Protein AF-A0A3D8R4B0-F1 (afdb_monomer_lite)

pLDDT: mean 76.55, std 25.31, range [25.14, 98.75]

Structure (mmCIF, N/CA/C/O backbone):
data_AF-A0A3D8R4B0-F1
#
_entry.id   AF-A0A3D8R4B0-F1
#
loop_
_atom_site.gro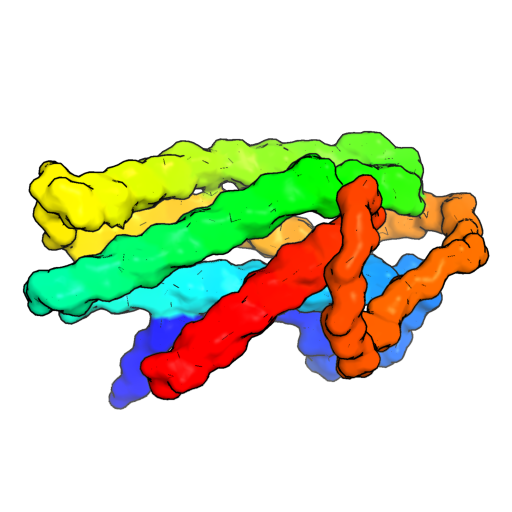up_PDB
_atom_site.id
_atom_site.type_symbol
_atom_site.label_atom_id
_atom_site.label_alt_id
_atom_site.label_comp_id
_atom_site.label_asym_id
_atom_site.label_entity_id
_atom_site.label_seq_id
_atom_site.pdbx_PDB_ins_code
_atom_site.Cartn_x
_atom_site.Cartn_y
_atom_site.Cartn_z
_atom_site.occupancy
_atom_site.B_iso_or_equiv
_atom_site.auth_seq_id
_atom_site.auth_comp_id
_atom_site.auth_asym_id
_atom_site.auth_atom_id
_atom_site.pdbx_PDB_model_num
ATOM 1 N N . MET A 1 1 ? 10.869 4.306 26.031 1.00 58.59 1 MET A N 1
ATOM 2 C CA . MET A 1 1 ? 10.946 3.708 24.680 1.00 58.59 1 MET A CA 1
ATOM 3 C C . MET A 1 1 ? 10.037 4.503 23.765 1.00 58.59 1 MET A C 1
ATOM 5 O O . MET A 1 1 ? 8.908 4.767 24.163 1.00 58.59 1 MET A O 1
ATOM 9 N N . VAL A 1 2 ? 10.531 4.932 22.604 1.00 70.81 2 VAL A N 1
ATOM 10 C CA . VAL A 1 2 ? 9.707 5.620 21.598 1.00 70.81 2 VAL A CA 1
ATOM 11 C C . VAL A 1 2 ? 8.737 4.595 21.017 1.00 70.81 2 VAL A C 1
ATOM 13 O O . VAL A 1 2 ? 9.164 3.509 20.628 1.00 70.81 2 VAL A O 1
ATOM 16 N N . LYS A 1 3 ? 7.435 4.898 21.019 1.00 73.31 3 LYS A N 1
ATOM 17 C CA . LYS A 1 3 ? 6.449 4.035 20.362 1.00 73.31 3 LYS A CA 1
ATOM 18 C C . LYS A 1 3 ? 6.677 4.126 18.845 1.00 73.31 3 LYS A C 1
ATOM 20 O O . LYS A 1 3 ? 6.723 5.247 18.339 1.00 73.31 3 LYS A O 1
ATOM 25 N N . PRO A 1 4 ? 6.849 3.001 18.128 1.00 78.31 4 PRO A N 1
ATOM 26 C CA . PRO A 1 4 ? 6.985 3.026 16.675 1.00 78.31 4 PRO A CA 1
ATOM 27 C C . PRO A 1 4 ? 5.715 3.614 16.050 1.00 78.31 4 PRO A C 1
ATOM 29 O O . PRO A 1 4 ? 4.613 3.328 16.518 1.00 78.31 4 PRO A O 1
ATOM 32 N N . TRP A 1 5 ? 5.879 4.463 15.031 1.00 78.06 5 TRP A N 1
ATOM 33 C CA . TRP A 1 5 ? 4.765 5.183 14.406 1.00 78.06 5 TRP A CA 1
ATOM 34 C C . TRP A 1 5 ? 4.336 4.574 13.068 1.00 78.06 5 TRP A C 1
ATOM 36 O O . TRP A 1 5 ? 3.203 4.113 12.966 1.00 78.06 5 TRP A O 1
ATOM 46 N N . ALA A 1 6 ? 5.215 4.571 12.061 1.00 89.56 6 ALA A N 1
ATOM 47 C CA . ALA A 1 6 ? 4.862 4.125 10.707 1.00 89.56 6 ALA A CA 1
ATOM 48 C C . ALA A 1 6 ? 6.009 3.438 9.936 1.00 89.56 6 ALA A C 1
ATOM 50 O O . ALA A 1 6 ? 5.811 2.995 8.808 1.00 89.56 6 ALA A O 1
ATOM 51 N N . ASP A 1 7 ? 7.201 3.306 10.526 1.00 89.50 7 ASP A N 1
ATOM 52 C CA . ASP A 1 7 ? 8.361 2.691 9.854 1.00 89.50 7 ASP A CA 1
ATOM 53 C C . ASP A 1 7 ? 8.437 1.157 10.040 1.00 89.50 7 ASP A C 1
ATOM 55 O O . ASP A 1 7 ? 9.400 0.519 9.618 1.00 89.50 7 ASP A O 1
ATOM 59 N N . GLY A 1 8 ? 7.427 0.557 10.676 1.00 91.81 8 GLY A N 1
ATOM 60 C CA . GLY A 1 8 ? 7.257 -0.889 10.825 1.00 91.81 8 GLY A CA 1
ATOM 61 C C . GLY A 1 8 ? 5.814 -1.243 11.221 1.00 91.81 8 GLY A C 1
ATOM 62 O O . GLY A 1 8 ? 5.042 -0.336 11.531 1.00 91.81 8 GLY A O 1
ATOM 63 N N . PRO A 1 9 ? 5.431 -2.533 11.246 1.00 94.31 9 PRO A N 1
ATOM 64 C CA . PRO A 1 9 ? 6.307 -3.705 11.168 1.00 94.31 9 PRO A CA 1
ATOM 65 C C . PRO A 1 9 ? 6.813 -4.034 9.762 1.00 94.31 9 PRO A C 1
ATOM 67 O O . PRO A 1 9 ? 7.825 -4.721 9.635 1.00 94.31 9 PRO A O 1
ATOM 70 N N . PHE A 1 10 ? 6.151 -3.549 8.715 1.00 95.00 10 PHE A N 1
ATOM 71 C CA . PHE A 1 10 ? 6.568 -3.831 7.356 1.00 95.00 10 PHE A CA 1
ATOM 72 C C . PHE A 1 10 ? 7.674 -2.874 6.911 1.00 95.00 10 PHE A C 1
ATOM 74 O O . PHE A 1 10 ? 7.605 -1.660 7.122 1.00 95.00 10 PHE A O 1
ATOM 81 N N . LYS A 1 11 ? 8.728 -3.439 6.321 1.00 95.12 11 LYS A N 1
ATOM 82 C CA . LYS A 1 11 ? 9.958 -2.712 6.013 1.00 95.12 11 LYS A CA 1
ATOM 83 C C . LYS A 1 11 ? 9.775 -1.818 4.787 1.00 95.12 11 LYS A C 1
ATOM 85 O O . LYS A 1 11 ? 9.250 -2.248 3.768 1.00 95.12 11 LYS A O 1
ATOM 90 N N . LEU A 1 12 ? 10.296 -0.601 4.886 1.00 95.25 12 LEU A N 1
ATOM 91 C CA . LEU A 1 12 ? 10.384 0.341 3.775 1.00 95.25 12 LEU A CA 1
ATOM 92 C C . LEU A 1 12 ? 11.371 -0.128 2.698 1.00 95.25 12 LEU A C 1
ATOM 94 O O . LEU A 1 12 ? 12.393 -0.760 2.991 1.00 95.25 12 LEU A O 1
ATOM 98 N N . LEU A 1 13 ? 11.088 0.248 1.456 1.00 94.25 13 LEU A N 1
ATOM 99 C CA . LEU A 1 13 ? 11.938 -0.004 0.302 1.00 94.25 13 LEU A CA 1
ATOM 100 C C . LEU A 1 13 ? 13.091 1.004 0.267 1.00 94.25 13 LEU A C 1
ATOM 102 O O . LEU A 1 13 ? 12.911 2.203 0.489 1.00 94.25 13 LEU A O 1
ATOM 106 N N . GLU A 1 14 ? 14.301 0.516 -0.008 1.00 93.25 14 GLU A N 1
ATOM 107 C CA . GLU A 1 14 ? 15.456 1.384 -0.235 1.00 93.25 14 GLU A CA 1
ATOM 108 C C . GLU A 1 14 ? 15.412 1.919 -1.665 1.00 93.25 14 GLU A C 1
ATOM 110 O O . GLU A 1 14 ? 15.522 1.129 -2.608 1.00 93.25 14 GLU A O 1
ATOM 115 N N . THR A 1 15 ? 15.342 3.245 -1.812 1.00 91.56 15 THR A N 1
ATOM 116 C CA . THR A 1 15 ? 15.357 3.879 -3.133 1.00 91.56 15 THR A CA 1
ATOM 117 C C . THR A 1 15 ? 16.697 3.645 -3.844 1.00 91.56 15 THR A C 1
ATOM 119 O O . THR A 1 15 ? 17.754 3.636 -3.194 1.00 91.56 15 THR A O 1
ATOM 122 N N . PRO A 1 16 ? 16.710 3.497 -5.179 1.00 88.62 16 PRO A N 1
ATOM 123 C CA . PRO A 1 16 ? 17.946 3.388 -5.950 1.00 88.62 16 PRO A CA 1
ATOM 124 C C . PRO A 1 16 ? 18.948 4.520 -5.702 1.00 88.62 16 PRO A C 1
ATOM 126 O O . PRO A 1 16 ? 20.148 4.275 -5.599 1.00 88.62 16 PRO A O 1
ATOM 129 N N . GLY A 1 17 ? 18.478 5.759 -5.553 1.00 89.38 17 GLY A N 1
ATOM 130 C CA . GLY A 1 17 ? 19.323 6.918 -5.271 1.00 89.38 17 GLY A CA 1
ATOM 131 C C . GLY A 1 17 ? 20.011 6.815 -3.910 1.00 89.38 17 GLY A C 1
ATOM 132 O O . GLY A 1 17 ? 21.220 7.029 -3.812 1.00 89.38 17 GLY A O 1
ATOM 133 N N . HIS A 1 18 ? 19.274 6.402 -2.870 1.00 91.88 18 HIS A N 1
ATOM 134 C CA . HIS A 1 18 ? 19.860 6.134 -1.555 1.00 91.88 18 HIS A CA 1
ATOM 135 C C . HIS A 1 18 ? 20.879 4.988 -1.622 1.00 91.88 18 HIS A C 1
ATOM 137 O O . HIS A 1 18 ? 21.984 5.101 -1.087 1.00 91.88 18 HIS A O 1
ATOM 143 N N . ARG A 1 19 ? 20.536 3.901 -2.326 1.00 91.56 19 ARG A N 1
ATOM 144 C CA . ARG A 1 19 ? 21.422 2.750 -2.537 1.00 91.56 19 ARG A CA 1
ATOM 145 C C . ARG A 1 19 ? 22.735 3.172 -3.194 1.00 91.56 19 ARG A C 1
ATOM 147 O O . ARG A 1 19 ? 23.796 2.831 -2.681 1.00 91.56 19 ARG A O 1
ATOM 154 N N . ASN A 1 20 ? 22.664 3.951 -4.272 1.00 90.31 20 ASN A N 1
ATOM 155 C CA . ASN A 1 20 ? 23.826 4.430 -5.018 1.00 90.31 20 ASN A CA 1
ATOM 156 C C . ASN A 1 20 ? 24.732 5.322 -4.165 1.00 90.31 20 ASN A C 1
ATOM 158 O O . ASN A 1 20 ? 25.945 5.111 -4.146 1.00 90.31 20 ASN A O 1
ATOM 162 N N . ALA A 1 21 ? 24.152 6.260 -3.408 1.00 88.81 21 ALA A N 1
ATOM 163 C CA . ALA A 1 21 ? 24.904 7.100 -2.479 1.00 88.81 21 ALA A CA 1
ATOM 164 C C . ALA A 1 21 ? 25.628 6.258 -1.416 1.00 88.81 21 ALA A C 1
ATOM 166 O O . ALA A 1 21 ? 26.807 6.475 -1.143 1.00 88.81 21 ALA A O 1
ATOM 167 N N . ARG A 1 22 ? 24.947 5.246 -0.864 1.00 92.62 22 ARG A N 1
ATOM 168 C CA . ARG A 1 22 ? 25.504 4.336 0.144 1.00 92.62 22 ARG A CA 1
ATOM 169 C C . ARG A 1 22 ? 26.615 3.436 -0.403 1.00 92.62 22 ARG A C 1
ATOM 171 O O . ARG A 1 22 ? 27.565 3.155 0.321 1.00 92.62 22 ARG A O 1
ATOM 178 N N . THR A 1 23 ? 26.505 2.956 -1.642 1.00 90.38 23 THR A N 1
ATOM 179 C CA . THR A 1 23 ? 27.510 2.071 -2.264 1.00 90.38 23 THR A CA 1
ATOM 180 C C . THR A 1 23 ? 28.597 2.824 -3.031 1.00 90.38 23 THR A C 1
ATOM 182 O O . THR A 1 23 ? 29.481 2.188 -3.596 1.00 90.38 23 THR A O 1
ATOM 185 N N . GLY A 1 24 ? 28.529 4.157 -3.101 1.00 87.25 24 GLY A N 1
ATOM 186 C CA . GLY A 1 24 ? 29.463 4.974 -3.877 1.00 87.25 24 GLY A CA 1
ATOM 187 C C . GLY A 1 24 ? 29.311 4.831 -5.397 1.00 87.25 24 GLY A C 1
ATOM 188 O O . GLY A 1 24 ? 30.252 5.131 -6.129 1.00 87.25 24 GLY A O 1
ATOM 189 N N . LYS A 1 25 ? 28.151 4.373 -5.896 1.00 83.69 25 LYS A N 1
ATOM 190 C CA . LYS A 1 25 ? 27.880 4.317 -7.341 1.00 83.69 25 LYS A CA 1
ATOM 191 C C . LYS A 1 25 ? 27.544 5.727 -7.825 1.00 83.69 25 LYS A C 1
ATOM 193 O O . LYS A 1 25 ? 26.469 6.242 -7.538 1.00 83.69 25 LYS A O 1
ATOM 198 N N . THR A 1 26 ? 28.469 6.349 -8.550 1.00 75.00 26 THR A N 1
ATOM 199 C CA . THR A 1 26 ? 28.323 7.727 -9.052 1.00 75.00 26 THR A CA 1
ATOM 200 C C . THR A 1 26 ? 27.983 7.802 -10.538 1.00 75.00 26 THR A C 1
ATOM 202 O O . THR A 1 26 ? 27.545 8.852 -11.001 1.00 75.00 26 THR A O 1
ATOM 205 N N . SER A 1 27 ? 28.156 6.710 -11.290 1.00 74.50 27 SER A N 1
ATOM 206 C CA . SER A 1 27 ? 27.840 6.658 -12.716 1.00 74.50 27 SER A CA 1
ATOM 207 C C . SER A 1 27 ? 26.517 5.939 -12.979 1.00 74.50 27 SER A C 1
ATOM 209 O O . SER A 1 27 ? 26.306 4.786 -12.597 1.00 74.50 27 SER A O 1
ATOM 211 N N . ILE A 1 28 ? 25.632 6.652 -13.667 1.00 76.38 28 ILE A N 1
ATOM 212 C CA . ILE A 1 28 ? 24.439 6.132 -14.331 1.00 76.38 28 ILE A CA 1
ATOM 213 C C . ILE A 1 28 ? 24.612 6.519 -15.795 1.00 76.38 28 ILE A C 1
ATOM 215 O O . ILE A 1 28 ? 24.954 7.667 -16.093 1.00 76.38 28 ILE A O 1
ATOM 219 N N . THR A 1 29 ? 24.470 5.567 -16.711 1.00 76.25 29 THR A N 1
ATOM 220 C CA . THR A 1 29 ? 24.573 5.882 -18.138 1.00 76.25 29 THR A CA 1
ATOM 221 C C . THR A 1 29 ? 23.361 6.703 -18.587 1.00 76.25 29 THR A C 1
ATOM 223 O O . THR A 1 29 ? 22.294 6.641 -17.979 1.00 76.25 29 THR A O 1
ATOM 226 N N . LYS A 1 30 ? 23.485 7.452 -19.691 1.00 71.38 30 LYS A N 1
ATOM 227 C CA . LYS A 1 30 ? 22.343 8.189 -20.268 1.00 71.38 30 LYS A CA 1
ATOM 228 C C . LYS A 1 30 ? 21.149 7.275 -20.576 1.00 71.38 30 LYS A C 1
ATOM 230 O O . LYS A 1 30 ? 20.009 7.708 -20.462 1.00 71.38 30 LYS A O 1
ATOM 235 N N . ASN A 1 31 ? 21.417 6.014 -20.916 1.00 66.94 31 ASN A N 1
ATOM 236 C CA . ASN A 1 31 ? 20.390 5.024 -21.243 1.00 66.94 31 ASN A CA 1
ATOM 237 C C . ASN A 1 31 ? 19.700 4.450 -19.992 1.00 66.94 31 ASN A C 1
ATOM 239 O O . ASN A 1 31 ? 18.586 3.954 -20.088 1.00 66.94 31 ASN A O 1
ATOM 243 N N . GLU A 1 32 ? 20.324 4.548 -18.816 1.00 70.88 32 GLU A N 1
ATOM 244 C CA . GLU A 1 32 ? 19.763 4.089 -17.536 1.00 70.88 32 GLU A CA 1
ATOM 245 C C . GLU A 1 32 ? 19.069 5.217 -16.751 1.00 70.88 32 GLU A C 1
ATOM 247 O O . GLU A 1 32 ? 18.316 4.945 -15.818 1.00 70.88 32 GLU A O 1
ATOM 252 N N . GLU A 1 33 ? 19.304 6.487 -17.101 1.00 75.38 33 GLU A N 1
ATOM 253 C CA . GLU A 1 33 ? 18.828 7.645 -16.331 1.00 75.38 33 GLU A CA 1
ATOM 254 C C . GLU A 1 33 ? 17.300 7.660 -16.159 1.00 75.38 33 GLU A C 1
ATOM 256 O O . GLU A 1 33 ? 16.800 7.944 -15.067 1.00 75.38 33 GLU A O 1
ATOM 261 N N . GLY A 1 34 ? 16.557 7.332 -17.221 1.00 74.31 34 GLY A N 1
ATOM 262 C CA . GLY A 1 34 ? 15.093 7.269 -17.193 1.00 74.31 34 GLY A CA 1
ATOM 263 C C . GLY A 1 34 ? 14.578 6.178 -16.254 1.00 74.31 34 GLY A C 1
ATOM 264 O O . GLY A 1 34 ? 13.788 6.466 -15.354 1.00 74.31 34 GLY A O 1
ATOM 265 N N . ALA A 1 35 ? 15.087 4.953 -16.409 1.00 76.62 35 ALA A N 1
ATOM 266 C CA . ALA A 1 35 ? 14.738 3.815 -15.560 1.00 76.62 35 ALA A CA 1
ATOM 267 C C . ALA A 1 35 ? 15.097 4.071 -14.088 1.00 76.62 35 ALA A C 1
ATOM 269 O O . ALA A 1 35 ? 14.294 3.802 -13.196 1.00 76.62 35 ALA A O 1
ATOM 270 N N . HIS A 1 36 ? 16.257 4.678 -13.825 1.00 79.25 36 HIS A N 1
ATOM 271 C CA . HIS A 1 36 ? 16.672 5.039 -12.473 1.00 79.25 36 HIS A CA 1
ATOM 272 C C . HIS A 1 36 ? 15.732 6.065 -11.830 1.00 79.25 36 HIS A C 1
ATOM 274 O O . HIS A 1 36 ? 15.349 5.922 -10.668 1.00 79.25 36 HIS A O 1
ATOM 280 N N . LYS A 1 37 ? 15.351 7.120 -12.561 1.00 81.25 37 LYS A N 1
ATOM 281 C CA . LYS A 1 37 ? 14.414 8.138 -12.059 1.00 81.25 37 LYS A CA 1
ATOM 282 C C . LYS A 1 37 ? 13.046 7.534 -11.762 1.00 81.25 37 LYS A C 1
ATOM 284 O O . LYS A 1 37 ? 12.502 7.804 -10.694 1.00 81.25 37 LYS A O 1
ATOM 289 N N . LEU A 1 38 ? 12.528 6.706 -12.668 1.00 80.38 38 LEU A N 1
ATOM 290 C CA . LEU A 1 38 ? 11.251 6.027 -12.481 1.00 80.38 38 LEU A CA 1
ATOM 291 C C . LEU A 1 38 ? 11.279 5.126 -11.243 1.00 80.38 38 LEU A C 1
ATOM 293 O O . LEU A 1 38 ? 10.433 5.290 -10.372 1.00 80.38 38 LEU A O 1
ATOM 297 N N . ALA A 1 39 ? 12.293 4.267 -11.112 1.00 82.38 39 ALA A N 1
ATOM 298 C CA . ALA A 1 39 ? 12.441 3.382 -9.957 1.00 82.38 39 ALA A CA 1
ATOM 299 C C . ALA A 1 39 ? 12.559 4.160 -8.632 1.00 82.38 39 ALA A C 1
ATOM 301 O O . ALA A 1 39 ? 11.984 3.773 -7.627 1.00 82.38 39 ALA A O 1
ATOM 302 N N . ASN A 1 40 ? 13.222 5.323 -8.607 1.00 84.69 40 ASN A N 1
ATOM 303 C CA . ASN A 1 40 ? 13.209 6.168 -7.405 1.00 84.69 40 ASN A CA 1
ATOM 304 C C . ASN A 1 40 ? 11.816 6.698 -7.052 1.00 84.69 40 ASN A C 1
ATOM 306 O O . ASN A 1 40 ? 11.476 6.753 -5.872 1.00 84.69 40 ASN A O 1
ATOM 310 N N . VAL A 1 41 ? 11.037 7.139 -8.043 1.00 86.38 41 VAL A N 1
ATOM 311 C CA . VAL A 1 41 ? 9.678 7.648 -7.806 1.00 86.38 41 VAL A CA 1
ATOM 312 C C . VAL A 1 41 ? 8.766 6.523 -7.322 1.00 86.38 41 VAL A C 1
ATOM 314 O O . VAL A 1 41 ? 8.059 6.722 -6.336 1.00 86.38 41 VAL A O 1
ATOM 317 N N . MET A 1 42 ? 8.849 5.346 -7.945 1.00 88.06 42 MET A N 1
ATOM 318 C CA . MET A 1 42 ? 8.143 4.135 -7.516 1.00 88.06 42 MET A CA 1
ATOM 319 C C . MET A 1 42 ? 8.423 3.818 -6.046 1.00 88.06 42 MET A C 1
ATOM 321 O O . MET A 1 42 ? 7.493 3.770 -5.240 1.00 88.06 42 MET A O 1
ATOM 325 N N . ALA A 1 43 ? 9.698 3.806 -5.652 1.00 91.25 43 ALA A N 1
ATOM 326 C CA . ALA A 1 43 ? 10.109 3.498 -4.286 1.00 91.25 43 ALA A CA 1
ATOM 327 C C . ALA A 1 43 ? 9.500 4.460 -3.270 1.00 91.25 43 ALA A C 1
ATOM 329 O O . ALA A 1 43 ? 9.170 4.086 -2.142 1.00 91.25 43 ALA A O 1
ATOM 330 N N . LEU A 1 44 ? 9.403 5.737 -3.641 1.00 93.06 44 LEU A N 1
ATOM 331 C CA . LEU A 1 44 ? 8.838 6.775 -2.791 1.00 93.06 44 LEU A CA 1
ATOM 332 C C . LEU A 1 44 ? 7.324 6.607 -2.649 1.00 93.06 44 LEU A C 1
ATOM 334 O O . LEU A 1 44 ? 6.835 6.657 -1.521 1.00 93.06 44 LEU A O 1
ATOM 338 N N . VAL A 1 45 ? 6.604 6.370 -3.748 1.00 93.12 45 VAL A N 1
ATOM 339 C CA . VAL A 1 45 ? 5.151 6.131 -3.735 1.00 93.12 45 VAL A CA 1
ATOM 340 C C . VAL A 1 45 ? 4.822 4.875 -2.930 1.00 93.12 45 VAL A C 1
ATOM 342 O O . VAL A 1 45 ? 4.012 4.927 -2.003 1.00 93.12 45 VAL A O 1
ATOM 345 N N . HIS A 1 46 ? 5.524 3.772 -3.180 1.00 96.19 46 HIS A N 1
ATOM 346 C CA . HIS A 1 46 ? 5.370 2.537 -2.412 1.00 96.19 46 HIS A CA 1
ATOM 347 C C . HIS A 1 46 ? 5.656 2.751 -0.929 1.00 96.19 46 HIS A C 1
ATOM 349 O O . HIS A 1 46 ? 4.909 2.287 -0.075 1.00 96.19 46 HIS A O 1
ATOM 355 N N . ASN A 1 47 ? 6.678 3.531 -0.582 1.00 96.12 47 ASN A N 1
ATOM 356 C CA . ASN A 1 47 ? 6.959 3.860 0.813 1.00 96.12 47 ASN A CA 1
ATOM 357 C C . ASN A 1 47 ? 5.880 4.728 1.482 1.00 96.12 47 ASN A C 1
ATOM 359 O O . ASN A 1 47 ? 5.781 4.702 2.711 1.00 96.12 47 ASN A O 1
ATOM 363 N N . VAL A 1 48 ? 5.076 5.488 0.732 1.00 96.31 48 VAL A N 1
ATOM 364 C CA . VAL A 1 48 ? 3.871 6.149 1.268 1.00 96.31 48 VAL A CA 1
ATOM 365 C C . VAL A 1 48 ? 2.806 5.102 1.594 1.00 96.31 48 VAL A C 1
ATOM 367 O O . VAL A 1 48 ? 2.272 5.104 2.705 1.00 96.31 48 VAL A O 1
ATOM 370 N N . LEU A 1 49 ? 2.560 4.159 0.679 1.00 97.88 49 LEU A N 1
ATOM 371 C CA . LEU A 1 49 ? 1.606 3.061 0.875 1.00 97.88 49 LEU A CA 1
ATOM 372 C C . LEU A 1 49 ? 1.988 2.185 2.078 1.00 97.88 49 LEU A C 1
ATOM 374 O O . LEU A 1 49 ? 1.150 1.921 2.942 1.00 97.88 49 LEU A O 1
ATOM 378 N N . ILE A 1 50 ? 3.265 1.807 2.187 1.00 97.88 50 ILE A N 1
ATOM 379 C CA . ILE A 1 50 ? 3.802 0.996 3.289 1.00 97.88 50 ILE A CA 1
ATOM 380 C C . ILE A 1 50 ? 3.640 1.719 4.628 1.00 97.88 50 ILE A C 1
ATOM 382 O O . ILE A 1 50 ? 3.192 1.116 5.603 1.00 97.88 50 ILE A O 1
ATOM 386 N N . ARG A 1 51 ? 3.963 3.018 4.691 1.00 97.56 51 ARG A N 1
ATOM 387 C CA . ARG A 1 51 ? 3.792 3.808 5.921 1.00 97.56 51 ARG A CA 1
ATOM 388 C C . ARG A 1 51 ? 2.333 3.925 6.331 1.00 97.56 51 ARG A C 1
ATOM 390 O O . ARG A 1 51 ? 2.037 3.800 7.518 1.00 97.56 51 ARG A O 1
ATOM 397 N N . GLY A 1 52 ? 1.434 4.125 5.368 1.00 97.56 52 GLY A N 1
ATOM 398 C CA . GLY A 1 52 ? -0.004 4.117 5.617 1.00 97.56 52 GLY A CA 1
ATOM 399 C C . GLY A 1 52 ? -0.459 2.795 6.232 1.00 97.56 52 GLY A C 1
ATOM 400 O O . GLY A 1 52 ? -1.073 2.795 7.297 1.00 97.56 52 GLY A O 1
ATOM 401 N N . LEU A 1 53 ? -0.064 1.665 5.640 1.00 98.38 53 LEU A N 1
ATOM 402 C CA . LEU A 1 53 ? -0.445 0.345 6.142 1.00 98.38 53 LEU A CA 1
ATOM 403 C C . LEU A 1 53 ? 0.148 0.045 7.525 1.00 98.38 53 LEU A C 1
ATOM 405 O O . LEU A 1 53 ? -0.551 -0.468 8.398 1.00 98.38 53 LEU A O 1
ATOM 409 N N . ASN A 1 54 ? 1.409 0.414 7.758 1.00 98.06 54 ASN A N 1
ATOM 410 C CA . ASN A 1 54 ? 2.059 0.320 9.066 1.00 98.06 54 ASN A CA 1
ATOM 411 C C . ASN A 1 54 ? 1.310 1.128 10.134 1.00 98.06 54 ASN A C 1
ATOM 413 O O . ASN A 1 54 ? 1.052 0.620 11.227 1.00 98.06 54 ASN A O 1
ATOM 417 N N . ALA A 1 55 ? 0.927 2.369 9.815 1.00 97.44 55 ALA A N 1
ATOM 418 C CA . ALA A 1 55 ? 0.156 3.214 10.718 1.00 97.44 55 ALA A CA 1
ATOM 419 C C . ALA A 1 55 ? -1.205 2.581 11.044 1.00 97.44 55 ALA A C 1
ATOM 421 O O . ALA A 1 55 ? -1.572 2.506 12.218 1.00 97.44 55 ALA A O 1
ATOM 422 N N . ILE A 1 56 ? -1.917 2.055 10.038 1.00 98.12 56 ILE A N 1
ATOM 423 C CA . ILE A 1 56 ? -3.185 1.343 10.251 1.00 98.12 56 ILE A CA 1
ATOM 424 C C . ILE A 1 56 ? -2.962 0.139 11.173 1.00 98.12 56 ILE A C 1
ATOM 426 O O . ILE A 1 56 ? -3.646 -0.005 12.186 1.00 98.12 56 ILE A O 1
ATOM 430 N N . TYR A 1 57 ? -1.967 -0.694 10.874 1.00 98.06 57 TYR A N 1
ATOM 431 C CA . TYR A 1 57 ? -1.678 -1.907 11.633 1.00 98.06 57 TYR A CA 1
ATOM 432 C C . TYR A 1 57 ? -1.362 -1.629 13.110 1.00 98.06 57 TYR A C 1
ATOM 434 O O . TYR A 1 57 ? -1.847 -2.327 14.007 1.00 98.06 57 TYR A O 1
ATOM 442 N N . LEU A 1 58 ? -0.558 -0.596 13.374 1.00 96.31 58 LEU A N 1
ATOM 443 C CA . LEU A 1 58 ? -0.148 -0.211 14.723 1.00 96.31 58 LEU A CA 1
ATOM 444 C C . LEU A 1 58 ? -1.278 0.447 15.517 1.00 96.31 58 LEU A C 1
ATOM 446 O O . LEU A 1 58 ? -1.391 0.194 16.718 1.00 96.31 58 LEU A O 1
ATOM 450 N N . GLN A 1 59 ? -2.099 1.284 14.874 1.00 95.50 59 GLN A N 1
ATOM 451 C CA . GLN A 1 59 ? -3.151 2.027 15.569 1.00 95.50 59 GLN A CA 1
ATOM 452 C C . GLN A 1 59 ? -4.458 1.260 15.713 1.00 95.50 59 GLN A C 1
ATOM 454 O O . GLN A 1 59 ? -5.202 1.560 16.642 1.00 95.50 59 GLN A O 1
ATOM 459 N N . ALA A 1 60 ? -4.717 0.241 14.889 1.00 96.75 60 ALA A N 1
ATOM 460 C CA . ALA A 1 60 ? -6.003 -0.449 14.869 1.00 96.75 60 ALA A CA 1
ATOM 461 C C . ALA A 1 60 ? -6.501 -0.875 16.267 1.00 96.75 60 ALA A C 1
ATOM 463 O O . ALA A 1 60 ? -7.662 -0.664 16.610 1.00 96.75 60 ALA A O 1
ATOM 464 N N . SER A 1 61 ? -5.625 -1.416 17.117 1.00 94.62 61 SER A N 1
ATOM 465 C CA . SER A 1 61 ? -5.993 -1.864 18.472 1.00 94.62 61 SER A CA 1
ATOM 466 C C . SER A 1 61 ? -6.072 -0.749 19.524 1.00 94.62 61 SER A C 1
ATOM 468 O O . SER A 1 61 ? -6.508 -1.011 20.640 1.00 94.62 61 SER A O 1
ATOM 470 N N . ASN A 1 62 ? -5.640 0.471 19.197 1.00 94.25 62 ASN A N 1
ATOM 471 C CA . ASN A 1 62 ? -5.598 1.603 20.128 1.00 94.25 62 ASN A CA 1
ATOM 472 C C . ASN A 1 62 ? -6.815 2.534 19.988 1.00 94.25 62 ASN A C 1
ATOM 474 O O . ASN A 1 62 ? -7.055 3.352 20.874 1.00 94.25 62 ASN A O 1
ATOM 478 N N . ILE A 1 63 ? -7.579 2.421 18.898 1.00 94.81 63 ILE A N 1
ATOM 479 C CA . ILE A 1 63 ? -8.766 3.245 18.645 1.00 94.81 63 ILE A CA 1
ATOM 480 C C . ILE A 1 63 ? -9.979 2.649 19.372 1.00 94.81 63 ILE A C 1
ATOM 482 O O . ILE A 1 63 ? -10.298 1.474 19.197 1.00 94.81 63 ILE A O 1
ATOM 486 N N . SER A 1 64 ? -10.652 3.456 20.195 1.00 92.62 64 SER A N 1
ATOM 487 C CA . SER A 1 64 ? -11.796 3.006 21.012 1.00 92.62 64 SER A CA 1
ATOM 488 C C . SER A 1 64 ? -12.933 4.021 21.146 1.00 92.62 64 SER A C 1
ATOM 490 O O . SER A 1 64 ? -14.067 3.621 21.407 1.00 92.62 64 SER A O 1
ATOM 492 N N . LEU A 1 65 ? -12.664 5.316 20.957 1.00 94.00 65 LEU A N 1
ATOM 493 C CA . LEU A 1 65 ? -13.695 6.351 20.982 1.00 94.00 65 LEU A CA 1
ATOM 494 C C . LEU A 1 65 ? -14.461 6.356 19.657 1.00 94.00 65 LEU A C 1
ATOM 496 O O . LEU A 1 65 ? -13.865 6.247 18.590 1.00 94.00 65 LEU A O 1
ATOM 500 N N . GLU A 1 66 ? -15.785 6.514 19.714 1.00 90.12 66 GLU A N 1
ATOM 501 C CA . GLU A 1 66 ? -16.644 6.440 18.522 1.00 90.12 66 GLU A CA 1
ATOM 502 C C . GLU A 1 66 ? -16.255 7.457 17.438 1.00 90.12 66 GLU A C 1
ATOM 504 O O . GLU A 1 66 ? -16.273 7.132 16.251 1.00 90.12 66 GLU A O 1
ATOM 509 N N . GLN A 1 67 ? -15.885 8.677 17.837 1.00 90.50 67 GLN A N 1
ATOM 510 C CA . GLN A 1 67 ? -15.439 9.709 16.901 1.00 90.50 67 GLN A CA 1
ATOM 511 C C . GLN A 1 67 ? -14.140 9.291 16.196 1.00 90.50 67 GLN A C 1
ATOM 513 O O . GLN A 1 67 ? -14.095 9.264 14.968 1.00 90.50 67 GLN A O 1
ATOM 518 N N . ASP A 1 68 ? -13.139 8.853 16.963 1.00 94.94 68 ASP A N 1
ATOM 519 C CA . ASP A 1 68 ? -11.854 8.396 16.427 1.00 94.94 68 ASP A CA 1
ATOM 520 C C . ASP A 1 68 ? -12.021 7.188 15.493 1.00 94.94 68 ASP A C 1
ATOM 522 O O . ASP A 1 68 ? -11.298 7.068 14.509 1.00 94.94 68 ASP A O 1
ATOM 526 N N . ILE A 1 69 ? -12.992 6.302 15.755 1.00 95.62 69 ILE A N 1
ATOM 527 C CA . ILE A 1 69 ? -13.311 5.172 14.867 1.00 95.62 69 ILE A CA 1
ATOM 528 C C . ILE A 1 69 ? -13.754 5.673 13.487 1.00 95.62 69 ILE A C 1
ATOM 530 O O . ILE A 1 69 ? -13.308 5.128 12.476 1.00 95.62 69 ILE A O 1
ATOM 534 N N . LYS A 1 70 ? -14.610 6.701 13.417 1.00 92.12 70 LYS A N 1
ATOM 535 C CA . LYS A 1 70 ? -15.096 7.259 12.139 1.00 92.12 70 LYS A CA 1
ATOM 536 C C . LYS A 1 70 ? -13.961 7.906 11.347 1.00 92.12 70 LYS A C 1
ATOM 538 O O . LYS A 1 70 ? -13.827 7.662 10.143 1.00 92.12 70 LYS A O 1
ATOM 543 N N . ASP A 1 71 ? -13.116 8.669 12.031 1.00 95.00 71 ASP A N 1
ATOM 544 C CA . ASP A 1 71 ? -11.956 9.321 11.422 1.00 95.00 71 ASP A CA 1
ATOM 545 C C . ASP A 1 71 ? -10.932 8.277 10.949 1.00 95.00 71 ASP A C 1
ATOM 547 O O . ASP A 1 71 ? -10.436 8.337 9.821 1.00 95.00 71 ASP A O 1
ATOM 551 N N . PHE A 1 72 ? -10.703 7.233 11.748 1.00 96.50 72 PHE A N 1
ATOM 552 C CA . PHE A 1 72 ? -9.814 6.132 11.394 1.00 96.50 72 PHE A CA 1
ATOM 553 C C . PHE A 1 72 ? -10.346 5.286 10.227 1.00 96.50 72 PHE A C 1
ATOM 555 O O . PHE A 1 72 ? -9.571 4.899 9.354 1.00 96.50 72 PHE A O 1
ATOM 562 N N . CYS A 1 73 ? -11.659 5.051 10.133 1.00 96.25 73 CYS A N 1
ATOM 563 C CA . CYS A 1 73 ? -12.262 4.402 8.961 1.00 96.25 73 CYS A CA 1
ATOM 564 C C . CYS A 1 73 ? -12.082 5.236 7.691 1.00 96.25 73 CYS A C 1
ATOM 566 O O . CYS A 1 73 ? -11.795 4.686 6.630 1.00 96.25 73 CYS A O 1
ATOM 568 N N . THR A 1 74 ? -12.191 6.561 7.796 1.00 95.31 74 THR A N 1
ATOM 569 C CA . THR A 1 74 ? -11.924 7.468 6.671 1.00 95.31 74 THR A CA 1
ATOM 570 C C . THR A 1 74 ? -10.463 7.388 6.232 1.00 95.31 74 THR A C 1
ATOM 572 O O . THR A 1 74 ? -10.188 7.320 5.036 1.00 95.31 74 THR A O 1
ATOM 575 N N . PHE A 1 75 ? -9.528 7.326 7.183 1.00 97.19 75 PHE A N 1
ATOM 576 C CA . PHE A 1 75 ? -8.107 7.132 6.895 1.00 97.19 75 PHE A CA 1
ATOM 577 C C . PHE A 1 75 ? -7.823 5.785 6.209 1.00 97.19 75 PHE A C 1
ATOM 579 O O . PHE A 1 75 ? -7.153 5.758 5.178 1.00 97.19 75 PHE A O 1
ATOM 586 N N . MET A 1 76 ? -8.378 4.681 6.724 1.00 98.38 76 MET A N 1
ATOM 587 C CA . MET A 1 76 ? -8.249 3.351 6.111 1.00 98.38 76 MET A CA 1
ATOM 588 C C . MET A 1 76 ? -8.810 3.315 4.684 1.00 98.38 76 MET A C 1
ATOM 590 O O . MET A 1 76 ? -8.168 2.773 3.789 1.00 98.38 76 MET A O 1
ATOM 594 N N . TYR A 1 77 ? -9.971 3.935 4.461 1.00 96.69 77 TYR A N 1
ATOM 595 C CA . TYR A 1 77 ? -10.584 4.039 3.137 1.00 96.69 77 TYR A CA 1
ATOM 596 C C . TYR A 1 77 ? -9.740 4.877 2.167 1.00 96.69 77 TYR A C 1
ATOM 598 O O . TYR A 1 77 ? -9.567 4.512 1.010 1.00 96.69 77 TYR A O 1
ATOM 606 N N . ALA A 1 78 ? -9.181 5.999 2.626 1.00 97.12 78 ALA A N 1
ATOM 607 C CA . ALA A 1 78 ? -8.306 6.824 1.798 1.00 97.12 78 ALA A CA 1
ATOM 608 C C . ALA A 1 78 ? -7.026 6.072 1.397 1.00 97.12 78 ALA A C 1
ATOM 610 O O . ALA A 1 78 ? -6.573 6.192 0.257 1.00 97.12 78 ALA A O 1
ATOM 611 N N . TRP A 1 79 ? -6.461 5.277 2.311 1.00 98.31 79 TRP A N 1
ATOM 612 C CA . TRP A 1 79 ? -5.326 4.409 2.008 1.00 98.31 79 TRP A CA 1
ATOM 613 C C . TRP A 1 79 ? -5.678 3.370 0.937 1.00 98.31 79 TRP A C 1
ATOM 615 O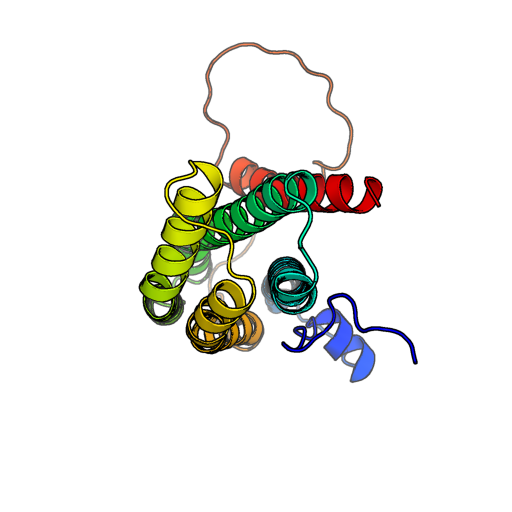 O . TRP A 1 79 ? -4.952 3.270 -0.053 1.00 98.31 79 TRP A O 1
ATOM 625 N N . SER A 1 80 ? -6.798 2.651 1.079 1.00 97.69 80 SER A N 1
ATOM 626 C CA . SER A 1 80 ? -7.166 1.615 0.107 1.00 97.69 80 SER A CA 1
ATOM 627 C C . SER A 1 80 ? -7.518 2.200 -1.259 1.00 97.69 80 SER A C 1
ATOM 629 O O . SER A 1 80 ? -7.063 1.689 -2.278 1.00 97.69 80 SER A O 1
ATOM 631 N N . LEU A 1 81 ? -8.211 3.342 -1.297 1.00 95.81 81 LEU A N 1
ATOM 632 C CA . LEU A 1 81 ? -8.470 4.084 -2.532 1.00 95.81 81 LEU A CA 1
ATOM 633 C C . LEU A 1 81 ? -7.172 4.512 -3.232 1.00 95.81 81 LEU A C 1
ATOM 635 O O . LEU A 1 81 ? -7.086 4.455 -4.456 1.00 95.81 81 LEU A O 1
ATOM 639 N N . THR A 1 82 ? -6.164 4.934 -2.464 1.00 95.12 82 THR A N 1
ATOM 640 C CA . THR A 1 82 ? -4.854 5.308 -3.017 1.00 95.12 82 THR A CA 1
ATOM 641 C C . THR A 1 82 ? -4.155 4.095 -3.625 1.00 95.12 82 THR A C 1
ATOM 643 O O . THR A 1 82 ? -3.572 4.219 -4.698 1.00 95.12 82 THR A O 1
ATOM 646 N N . LEU A 1 83 ? -4.240 2.930 -2.974 1.00 97.06 83 LEU A N 1
ATOM 647 C CA . LEU A 1 83 ? -3.661 1.688 -3.481 1.00 97.06 83 LEU A CA 1
ATOM 648 C C . LEU A 1 83 ? -4.329 1.232 -4.787 1.00 97.06 83 LEU A C 1
ATOM 650 O O . LEU A 1 83 ? -3.627 0.917 -5.741 1.00 97.06 83 LEU A O 1
ATOM 654 N N . HIS A 1 84 ? -5.665 1.264 -4.850 1.00 95.75 84 HIS A N 1
ATOM 655 C CA . HIS A 1 84 ? -6.413 0.984 -6.084 1.00 95.75 84 HIS A CA 1
ATOM 656 C C . HIS A 1 84 ? -6.005 1.927 -7.213 1.00 95.75 84 HIS A C 1
ATOM 658 O O . HIS A 1 84 ? -5.596 1.478 -8.275 1.00 95.75 84 HIS A O 1
ATOM 664 N N . ALA A 1 85 ? -6.042 3.240 -6.966 1.00 92.19 85 ALA A N 1
ATOM 665 C CA . ALA A 1 85 ? -5.714 4.233 -7.985 1.00 92.19 85 ALA A CA 1
ATOM 666 C C . ALA A 1 85 ? -4.266 4.118 -8.494 1.00 92.19 85 ALA A C 1
ATOM 668 O O . ALA A 1 85 ? -4.004 4.397 -9.663 1.00 92.19 85 ALA A O 1
ATOM 669 N N . HIS A 1 86 ? -3.335 3.734 -7.616 1.00 94.56 86 HIS A N 1
ATOM 670 C CA . HIS A 1 86 ? -1.937 3.485 -7.958 1.00 94.56 86 HIS A CA 1
ATOM 671 C C . HIS A 1 86 ? -1.813 2.326 -8.962 1.00 94.56 86 HIS A C 1
ATOM 673 O O . HIS A 1 86 ? -1.346 2.555 -10.080 1.00 94.56 86 HIS A O 1
ATOM 679 N N . HIS A 1 87 ? -2.333 1.142 -8.624 1.00 92.69 87 HIS A N 1
ATOM 680 C CA . HIS A 1 87 ? -2.242 -0.042 -9.491 1.00 92.69 87 HIS A CA 1
ATOM 681 C C . HIS A 1 87 ? -3.102 0.067 -10.763 1.00 92.69 87 HIS A C 1
ATOM 683 O O . HIS A 1 87 ? -2.670 -0.338 -11.843 1.00 92.69 87 HIS A O 1
ATOM 689 N N . ASP A 1 88 ? -4.289 0.680 -10.688 1.00 92.00 88 ASP A N 1
ATOM 690 C CA . ASP A 1 88 ? -5.131 0.930 -11.868 1.00 92.00 88 ASP A CA 1
ATOM 691 C C . ASP A 1 88 ? -4.399 1.812 -12.889 1.00 92.00 88 ASP A C 1
ATOM 693 O O . ASP A 1 88 ? -4.477 1.590 -14.101 1.00 92.00 88 ASP A O 1
ATOM 697 N N . ASN A 1 89 ? -3.672 2.830 -12.421 1.00 86.44 89 ASN A N 1
ATOM 698 C CA . ASN A 1 89 ? -2.897 3.719 -13.282 1.00 86.44 89 ASN A CA 1
ATOM 699 C C . ASN A 1 89 ? -1.667 3.013 -13.880 1.00 86.44 89 ASN A C 1
ATOM 701 O O . ASN A 1 89 ? -1.288 3.300 -15.017 1.00 86.44 89 ASN A O 1
ATOM 705 N N . GLU A 1 90 ? -1.050 2.088 -13.149 1.00 89.38 90 GLU A N 1
ATOM 706 C CA . GLU A 1 90 ? 0.008 1.233 -13.686 1.00 89.38 90 GLU A CA 1
ATOM 707 C C . GLU A 1 90 ? -0.506 0.348 -14.817 1.00 89.38 90 GLU A C 1
ATOM 709 O O . GLU A 1 90 ? 0.027 0.423 -15.920 1.00 89.38 90 GLU A O 1
ATOM 714 N N . GLU A 1 91 ? -1.584 -0.408 -14.608 1.00 90.94 91 GLU A N 1
ATOM 715 C CA . GLU A 1 91 ? -2.116 -1.310 -15.637 1.00 90.94 91 GLU A CA 1
ATOM 716 C C . GLU A 1 91 ? -2.684 -0.565 -16.853 1.00 90.94 91 GLU A C 1
ATOM 718 O O . GLU A 1 91 ? -2.495 -0.995 -17.991 1.00 90.94 91 GLU A O 1
ATOM 723 N N . SER A 1 92 ? -3.380 0.555 -16.634 1.00 87.56 92 SER A N 1
ATOM 724 C CA . SER A 1 92 ? -4.075 1.268 -17.715 1.00 87.56 92 SER A CA 1
ATOM 725 C C . SER A 1 92 ? -3.187 2.218 -18.518 1.00 87.56 92 SER A C 1
ATOM 727 O O . SER A 1 92 ? -3.511 2.511 -19.671 1.00 87.56 92 SER A O 1
ATOM 729 N N . LEU A 1 93 ? -2.094 2.720 -17.932 1.00 83.56 93 LEU A N 1
ATOM 730 C CA . LEU A 1 93 ? -1.244 3.747 -18.548 1.00 83.56 93 LEU A CA 1
ATOM 731 C C . LEU A 1 93 ? 0.251 3.449 -18.409 1.00 83.56 93 LEU A C 1
ATOM 733 O O . LEU A 1 93 ? 0.977 3.526 -19.399 1.00 83.56 93 LEU A O 1
ATOM 737 N N . GLY A 1 94 ? 0.720 3.136 -17.199 1.00 80.88 94 GLY A N 1
ATOM 738 C CA . GLY A 1 94 ? 2.147 3.000 -16.899 1.00 80.88 94 GLY A CA 1
ATOM 739 C C . GLY A 1 94 ? 2.817 1.843 -17.638 1.00 80.88 94 GLY A C 1
ATOM 740 O O . GLY A 1 94 ? 3.786 2.051 -18.369 1.00 80.88 94 GLY A O 1
ATOM 741 N N . PHE A 1 95 ? 2.294 0.630 -17.473 1.00 86.56 95 PHE A N 1
ATOM 742 C CA . PHE A 1 95 ? 2.842 -0.578 -18.076 1.00 86.56 95 PHE A CA 1
ATOM 743 C C . PHE A 1 95 ? 2.778 -0.536 -19.609 1.00 86.56 95 PHE A C 1
ATOM 745 O O . PHE A 1 95 ? 3.830 -0.729 -20.219 1.00 86.56 95 PHE A O 1
ATOM 752 N N . PRO A 1 96 ? 1.645 -0.179 -20.255 1.00 86.62 96 PRO A N 1
ATOM 753 C CA . PRO A 1 96 ? 1.603 -0.046 -21.712 1.00 86.62 96 PRO A CA 1
ATOM 754 C C . PRO A 1 96 ? 2.633 0.950 -22.260 1.00 86.62 96 PRO A C 1
ATOM 756 O O . PRO A 1 96 ? 3.295 0.676 -23.258 1.00 86.62 96 PRO A O 1
ATOM 759 N N . PHE A 1 97 ? 2.814 2.090 -21.585 1.00 80.44 97 PHE A N 1
ATOM 760 C CA . PHE A 1 97 ? 3.793 3.094 -21.998 1.00 80.44 97 PHE A CA 1
ATOM 761 C C . PHE A 1 97 ? 5.237 2.576 -21.901 1.00 80.44 97 PHE A C 1
ATOM 763 O O . PHE A 1 97 ? 6.052 2.839 -22.784 1.00 80.44 97 PHE A O 1
ATOM 770 N N . LEU A 1 98 ? 5.566 1.807 -20.858 1.00 78.50 98 LEU A N 1
ATOM 771 C CA . LEU A 1 98 ? 6.887 1.186 -20.721 1.00 78.50 98 LEU A CA 1
ATOM 772 C C . LEU A 1 98 ? 7.140 0.113 -21.783 1.00 78.50 98 LEU A C 1
ATOM 774 O O . LEU A 1 98 ? 8.250 0.026 -22.313 1.00 78.50 98 LEU A O 1
ATOM 778 N N . GLU A 1 99 ? 6.133 -0.685 -22.125 1.00 83.44 99 GLU A N 1
ATOM 779 C CA . GLU A 1 99 ? 6.235 -1.669 -23.207 1.00 83.44 99 GLU A CA 1
ATOM 780 C C . GLU A 1 99 ? 6.448 -0.992 -24.564 1.00 83.44 99 GLU A C 1
ATOM 782 O O . GLU A 1 99 ? 7.324 -1.409 -25.318 1.00 83.44 99 GLU A O 1
ATOM 787 N N . GLU A 1 100 ? 5.742 0.107 -24.845 1.00 80.19 100 GLU A N 1
ATOM 788 C CA . GLU A 1 100 ? 5.940 0.906 -26.061 1.00 80.19 100 GLU A CA 1
ATOM 789 C C . GLU A 1 100 ? 7.357 1.496 -26.130 1.00 80.19 100 GLU A C 1
ATOM 791 O O . GLU A 1 100 ? 8.038 1.374 -27.149 1.00 80.19 100 GLU A O 1
ATOM 796 N N . MET A 1 101 ? 7.839 2.091 -25.032 1.00 71.94 101 MET A N 1
ATOM 797 C CA . MET A 1 101 ? 9.183 2.675 -24.967 1.00 71.94 101 MET A CA 1
ATOM 798 C C . MET A 1 101 ? 10.302 1.643 -25.135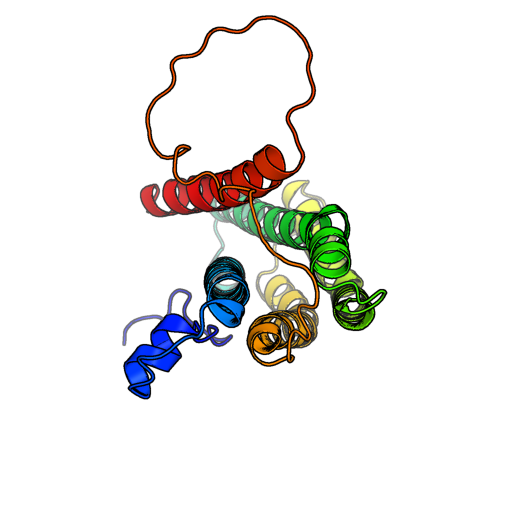 1.00 71.94 101 MET A C 1
ATOM 800 O O . MET A 1 101 ? 11.373 1.972 -25.650 1.00 71.94 101 MET A O 1
ATOM 804 N N . THR A 1 102 ? 10.087 0.419 -24.654 1.00 73.56 102 THR A N 1
ATOM 805 C CA . THR A 1 102 ? 11.083 -0.660 -24.712 1.00 73.56 102 THR A CA 1
ATOM 806 C C . THR A 1 102 ? 10.955 -1.519 -25.967 1.00 73.56 102 THR A C 1
ATOM 808 O O . THR A 1 102 ? 11.921 -2.174 -26.347 1.00 73.56 102 THR A O 1
ATOM 811 N N . GLY A 1 103 ? 9.788 -1.523 -26.615 1.00 81.75 103 GLY A N 1
ATOM 812 C CA . GLY A 1 103 ? 9.456 -2.430 -27.711 1.00 81.75 103 GLY A CA 1
ATOM 813 C C . GLY A 1 103 ? 9.225 -3.882 -27.271 1.00 81.75 103 GLY A C 1
ATOM 814 O O . GLY A 1 103 ? 9.167 -4.767 -28.125 1.00 81.75 103 GLY A O 1
ATOM 815 N N . ILE A 1 104 ? 9.114 -4.150 -25.964 1.00 81.00 104 ILE A N 1
ATOM 816 C CA . ILE A 1 104 ? 8.975 -5.502 -25.406 1.00 81.00 104 ILE A CA 1
ATOM 817 C C . ILE A 1 104 ? 7.542 -5.691 -24.904 1.00 81.00 104 ILE A C 1
ATOM 819 O O . ILE A 1 104 ? 7.196 -5.269 -23.804 1.00 81.00 104 ILE A O 1
ATOM 823 N N . GLN A 1 105 ? 6.719 -6.363 -25.706 1.00 89.31 105 GLN A N 1
ATOM 824 C CA . GLN A 1 105 ? 5.353 -6.721 -25.324 1.00 89.31 105 GLN A CA 1
ATOM 825 C C . GLN A 1 105 ? 5.348 -7.740 -24.176 1.00 89.31 105 GLN A C 1
ATOM 827 O O . GLN A 1 105 ? 6.100 -8.718 -24.216 1.00 89.31 105 GLN A O 1
ATOM 832 N N . GLY A 1 106 ? 4.474 -7.546 -23.186 1.00 87.94 106 GLY A N 1
ATOM 833 C CA . GLY A 1 106 ? 4.328 -8.454 -22.043 1.00 87.94 106 GLY A CA 1
ATOM 834 C C . GLY A 1 106 ? 5.480 -8.374 -21.035 1.00 87.94 106 GLY A C 1
ATOM 835 O O . GLY A 1 106 ? 5.632 -9.257 -20.187 1.00 87.94 106 GLY A O 1
ATOM 836 N N . LEU A 1 107 ? 6.310 -7.323 -21.099 1.00 83.81 107 LEU A N 1
ATOM 837 C CA . LEU A 1 107 ? 7.405 -7.087 -20.152 1.00 83.81 107 LEU A CA 1
ATOM 838 C C . LEU A 1 107 ? 6.900 -7.050 -18.701 1.00 83.81 107 LEU A C 1
ATOM 840 O O . LEU A 1 107 ? 7.633 -7.428 -17.779 1.00 83.81 107 LEU A O 1
ATOM 844 N N . LEU A 1 108 ? 5.667 -6.582 -18.499 1.00 87.25 108 LEU A N 1
ATOM 845 C CA . LEU A 1 108 ? 5.084 -6.321 -17.182 1.00 87.25 108 LEU A CA 1
ATOM 846 C C . LEU A 1 108 ? 3.880 -7.227 -16.869 1.00 87.25 108 LEU A C 1
ATOM 848 O O . LEU A 1 108 ? 3.235 -7.047 -15.841 1.00 87.25 108 LEU A O 1
ATOM 852 N N . ASP A 1 109 ? 3.639 -8.280 -17.660 1.00 91.38 109 ASP A N 1
ATOM 853 C CA . ASP A 1 109 ? 2.567 -9.262 -17.406 1.00 91.38 109 ASP A CA 1
ATOM 854 C C . ASP A 1 109 ? 2.689 -9.925 -16.027 1.00 91.38 109 ASP A C 1
ATOM 856 O O . ASP A 1 109 ? 1.689 -10.247 -15.382 1.00 91.38 109 ASP A O 1
ATOM 860 N N . ILE A 1 110 ? 3.921 -10.128 -15.552 1.00 90.19 110 ILE A N 1
ATOM 861 C CA . ILE A 1 110 ? 4.162 -10.668 -14.212 1.00 90.19 110 ILE A CA 1
ATOM 862 C C . ILE A 1 110 ? 3.712 -9.694 -13.116 1.00 90.19 110 ILE A C 1
ATOM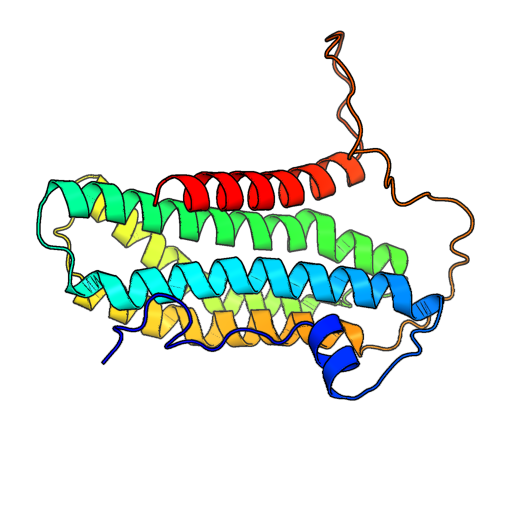 864 O O . ILE A 1 110 ? 3.193 -10.136 -12.096 1.00 90.19 110 ILE A O 1
ATOM 868 N N . ASN A 1 111 ? 3.859 -8.386 -13.333 1.00 90.44 111 ASN A N 1
ATOM 869 C CA . ASN A 1 111 ? 3.427 -7.352 -12.395 1.00 90.44 111 ASN A CA 1
ATOM 870 C C . ASN A 1 111 ? 1.895 -7.308 -12.319 1.00 90.44 111 ASN A C 1
ATOM 872 O O . ASN A 1 111 ? 1.335 -7.318 -11.226 1.00 90.44 111 ASN A O 1
ATOM 876 N N . VAL A 1 112 ? 1.218 -7.423 -13.466 1.00 93.44 112 VAL A N 1
ATOM 877 C CA . VAL A 1 112 ? -0.246 -7.572 -13.522 1.00 93.44 112 VAL A CA 1
ATOM 878 C C . VAL A 1 112 ? -0.707 -8.830 -12.779 1.00 93.44 112 VAL A C 1
ATOM 880 O O . VAL A 1 112 ? -1.657 -8.789 -12.002 1.00 93.44 112 VAL A O 1
ATOM 883 N N . GLN A 1 113 ? -0.031 -9.967 -12.968 1.00 95.19 113 GLN A N 1
ATOM 884 C CA . GLN A 1 113 ? -0.354 -11.195 -12.230 1.00 95.19 113 GLN A CA 1
ATOM 885 C C . GLN A 1 113 ? -0.150 -11.031 -10.721 1.00 95.19 113 GLN A C 1
ATOM 887 O O . GLN A 1 113 ? -0.946 -11.548 -9.941 1.00 95.19 113 GLN A O 1
ATOM 892 N N . GLN A 1 114 ? 0.883 -10.295 -10.308 1.00 94.06 114 GLN A N 1
ATOM 893 C CA . GLN A 1 114 ? 1.131 -9.983 -8.905 1.00 94.06 114 GLN A CA 1
ATOM 894 C C . GLN A 1 114 ? 0.032 -9.104 -8.293 1.00 94.06 114 GLN A C 1
ATOM 896 O O . GLN A 1 114 ? -0.330 -9.361 -7.146 1.00 94.06 114 GLN A O 1
ATOM 901 N N . HIS A 1 115 ? -0.563 -8.161 -9.038 1.00 96.00 115 HIS A N 1
ATOM 902 C CA . HIS A 1 115 ? -1.738 -7.416 -8.561 1.00 96.00 115 HIS A CA 1
ATOM 903 C C . HIS A 1 115 ? -2.883 -8.351 -8.161 1.00 96.00 115 HIS A C 1
ATOM 905 O O . HIS A 1 115 ? -3.437 -8.268 -7.063 1.00 96.00 115 HIS A O 1
ATOM 911 N N . ARG A 1 116 ? -3.151 -9.357 -9.003 1.00 96.56 116 ARG A N 1
ATOM 912 C CA . ARG A 1 116 ? -4.206 -10.350 -8.744 1.00 96.56 116 ARG A CA 1
ATOM 913 C C . ARG A 1 116 ? -3.985 -11.155 -7.464 1.00 96.56 116 ARG A C 1
ATOM 915 O O . ARG A 1 116 ? -4.959 -11.635 -6.892 1.00 96.56 116 ARG A O 1
ATOM 922 N N . LEU A 1 117 ? -2.743 -11.298 -6.993 1.00 97.25 117 LEU A N 1
ATOM 923 C CA . LEU A 1 117 ? -2.434 -12.063 -5.779 1.00 97.25 117 LEU A CA 1
ATOM 924 C C . LEU A 1 117 ? -2.928 -11.387 -4.496 1.00 97.25 117 LEU A C 1
ATOM 926 O O . LEU A 1 117 ? -3.141 -12.081 -3.502 1.00 97.25 117 LEU A O 1
ATOM 930 N N . PHE A 1 118 ? -3.107 -10.063 -4.491 1.00 96.88 118 PHE A N 1
ATOM 931 C CA . PHE A 1 118 ? -3.592 -9.334 -3.316 1.00 96.88 118 PHE A CA 1
ATOM 932 C C . PHE A 1 118 ? -5.004 -8.751 -3.474 1.00 96.88 118 PHE A C 1
ATOM 934 O O . PHE A 1 118 ? -5.573 -8.303 -2.475 1.00 96.88 118 PHE A O 1
ATOM 941 N N . ASP A 1 119 ? -5.598 -8.800 -4.673 1.00 94.75 119 ASP A N 1
ATOM 942 C CA . ASP A 1 119 ? -6.932 -8.253 -4.977 1.00 94.75 119 ASP A CA 1
ATOM 943 C C . ASP A 1 119 ? -8.017 -8.732 -3.995 1.00 94.75 119 ASP A C 1
ATOM 945 O O . ASP A 1 119 ? -8.799 -7.934 -3.472 1.00 94.75 119 ASP A O 1
ATOM 949 N N . GLU A 1 120 ? -8.063 -10.032 -3.683 1.00 96.94 120 GLU A N 1
ATOM 950 C CA . GLU A 1 120 ? -9.059 -10.576 -2.746 1.00 96.94 120 GLU A CA 1
ATOM 951 C C . GLU A 1 120 ? -8.859 -10.067 -1.310 1.00 96.94 120 GLU A C 1
ATOM 953 O O . GLU A 1 120 ? -9.832 -9.778 -0.598 1.00 96.94 120 GLU A O 1
ATOM 958 N N . GLY A 1 121 ? -7.601 -9.918 -0.886 1.00 98.06 121 GLY A N 1
ATOM 959 C CA . GLY A 1 121 ? -7.249 -9.361 0.418 1.00 98.06 121 GLY A CA 1
ATOM 960 C C . GLY A 1 121 ? -7.653 -7.891 0.529 1.00 98.06 121 GLY A C 1
ATOM 961 O O . GLY A 1 121 ? -8.249 -7.487 1.530 1.00 98.06 121 GLY A O 1
ATOM 962 N N . LEU A 1 122 ? -7.402 -7.110 -0.525 1.00 98.31 122 LEU A N 1
ATOM 963 C CA . LEU A 1 122 ? -7.745 -5.692 -0.585 1.00 98.31 122 LEU A CA 1
ATOM 964 C C . LEU A 1 122 ? -9.264 -5.492 -0.599 1.00 98.31 122 LEU A C 1
ATOM 966 O O . LEU A 1 122 ? -9.794 -4.724 0.201 1.00 98.31 122 LEU A O 1
ATOM 970 N N . LYS A 1 123 ? -9.989 -6.285 -1.394 1.00 98.25 123 LYS A N 1
ATOM 971 C CA . LYS A 1 123 ? -11.457 -6.279 -1.410 1.00 98.25 123 LYS A CA 1
ATOM 972 C C . LYS A 1 123 ? -12.057 -6.605 -0.042 1.00 98.25 123 LYS A C 1
ATOM 974 O O . LYS A 1 123 ? -13.038 -5.989 0.371 1.00 98.25 123 LYS A O 1
ATOM 979 N N . SER A 1 124 ? -11.485 -7.575 0.670 1.00 98.56 124 SER A N 1
ATOM 980 C CA . SER A 1 124 ? -11.938 -7.933 2.020 1.00 98.56 124 SER A CA 1
ATOM 981 C C . SER A 1 124 ? -11.723 -6.784 3.009 1.00 98.56 124 SER A C 1
ATOM 983 O O . SER A 1 124 ? -12.591 -6.515 3.842 1.00 98.56 124 SER A O 1
ATOM 985 N N . PHE A 1 125 ? -10.597 -6.074 2.888 1.00 98.75 125 PHE A N 1
ATOM 986 C CA . PHE A 1 125 ? -10.319 -4.865 3.657 1.00 98.75 125 PHE A CA 1
ATOM 987 C C . PHE A 1 125 ? -11.343 -3.756 3.364 1.00 98.75 125 PHE A C 1
ATOM 989 O O . PHE A 1 125 ? -11.961 -3.238 4.296 1.00 98.75 125 PHE A O 1
ATOM 996 N N . ASP A 1 126 ? -11.597 -3.457 2.088 1.00 98.38 126 ASP A N 1
ATOM 997 C CA . ASP A 1 126 ? -12.553 -2.426 1.663 1.00 98.38 126 ASP A CA 1
ATOM 998 C C . ASP A 1 126 ? -13.968 -2.684 2.179 1.00 98.38 126 ASP A C 1
ATOM 1000 O O . ASP A 1 126 ? -14.609 -1.792 2.739 1.00 98.38 126 ASP A O 1
ATOM 1004 N N . LEU A 1 127 ? -14.453 -3.920 2.026 1.00 98.44 127 LEU A N 1
ATOM 1005 C CA . LEU A 1 127 ? -15.791 -4.315 2.466 1.00 98.44 127 LEU A CA 1
ATOM 1006 C C . LEU A 1 127 ? -15.969 -4.136 3.973 1.00 98.44 127 LEU A C 1
ATOM 1008 O O . LEU A 1 127 ? -17.023 -3.678 4.420 1.00 98.44 127 LEU A O 1
ATOM 1012 N N . TYR A 1 128 ? -14.950 -4.476 4.761 1.00 98.62 128 TYR A N 1
ATOM 1013 C CA . TYR A 1 128 ? -15.001 -4.286 6.202 1.00 98.62 128 TYR A CA 1
ATOM 1014 C C . TYR A 1 128 ? -15.005 -2.799 6.578 1.00 98.62 128 TYR A C 1
ATOM 1016 O O . TYR A 1 128 ? -15.854 -2.375 7.364 1.00 98.62 128 TYR A O 1
ATOM 1024 N N . VAL A 1 129 ? -14.114 -1.993 5.989 1.00 97.69 129 VAL A N 1
ATOM 1025 C CA . VAL A 1 129 ? -14.054 -0.544 6.248 1.00 97.69 129 VAL A CA 1
ATOM 1026 C C . VAL A 1 129 ? -15.382 0.131 5.892 1.00 97.69 129 VAL A C 1
ATOM 1028 O O . VAL A 1 129 ? -15.903 0.912 6.692 1.00 97.69 129 VAL A O 1
ATOM 1031 N N . ALA A 1 130 ? -15.972 -0.212 4.743 1.00 96.31 130 ALA A N 1
ATOM 1032 C CA . ALA A 1 130 ? -17.291 0.271 4.339 1.00 96.31 130 ALA A CA 1
ATOM 1033 C C . ALA A 1 130 ? -18.387 -0.160 5.326 1.00 96.31 130 ALA A C 1
ATOM 1035 O O . ALA A 1 130 ? -19.170 0.668 5.782 1.00 96.31 130 ALA A O 1
ATOM 1036 N N . SER A 1 131 ? -18.392 -1.430 5.743 1.00 97.31 131 SER A N 1
ATOM 1037 C CA . SER A 1 131 ? -19.385 -1.952 6.691 1.00 97.31 131 SER A CA 1
ATOM 1038 C C . SER A 1 131 ? -19.331 -1.256 8.053 1.00 97.31 131 SER A C 1
ATOM 1040 O O . SER A 1 131 ? -20.376 -1.003 8.651 1.00 97.31 131 SER A O 1
ATOM 1042 N N . VAL A 1 132 ? -18.136 -0.931 8.561 1.00 96.62 132 VAL A N 1
ATOM 1043 C CA . VAL A 1 132 ? -17.994 -0.174 9.817 1.00 96.62 132 VAL A CA 1
ATOM 1044 C C . VAL A 1 132 ? -18.467 1.267 9.634 1.00 96.62 132 VAL A C 1
ATOM 1046 O O . VAL A 1 132 ? -19.216 1.775 10.469 1.00 96.62 132 VAL A O 1
ATOM 1049 N N . LYS A 1 133 ? -18.074 1.918 8.532 1.00 91.50 133 LYS A N 1
ATOM 1050 C CA . LYS A 1 133 ? -18.485 3.291 8.207 1.00 91.50 133 LYS A CA 1
ATOM 1051 C C . LYS A 1 133 ? -20.010 3.429 8.102 1.00 91.50 133 LYS A C 1
ATOM 1053 O O . LYS A 1 133 ? -20.560 4.404 8.608 1.00 91.50 133 LYS A O 1
ATOM 1058 N N . ASP A 1 134 ? -20.677 2.443 7.507 1.00 92.38 134 ASP A N 1
ATOM 1059 C CA . ASP A 1 134 ? -22.131 2.426 7.306 1.00 92.38 134 ASP A CA 1
ATOM 1060 C C . ASP A 1 134 ? -22.907 1.915 8.538 1.00 92.38 134 ASP A C 1
ATOM 1062 O O . ASP A 1 134 ? -24.133 1.804 8.512 1.00 92.38 134 ASP A O 1
ATOM 1066 N N . GLY A 1 135 ? -22.212 1.592 9.636 1.00 93.50 135 GLY A N 1
ATOM 1067 C CA . GLY A 1 135 ? -22.821 1.095 10.873 1.00 93.50 135 GLY A CA 1
ATOM 1068 C C . GLY A 1 135 ? -23.360 -0.339 10.786 1.00 93.50 135 GLY A C 1
ATOM 1069 O O . GLY A 1 135 ? -24.069 -0.782 11.690 1.00 93.50 135 GLY A O 1
ATOM 1070 N N . LEU A 1 136 ? -23.021 -1.074 9.724 1.00 96.25 136 LEU A N 1
ATOM 1071 C CA . LEU A 1 136 ? -23.405 -2.474 9.508 1.00 96.25 136 LEU A CA 1
ATOM 1072 C C . LEU A 1 136 ? -22.517 -3.452 10.292 1.00 96.25 136 LEU A C 1
ATOM 1074 O O . LEU A 1 136 ? -22.930 -4.576 10.576 1.00 96.25 136 LEU A O 1
ATOM 1078 N N . ALA A 1 137 ? -21.311 -3.023 10.667 1.00 96.25 137 ALA A N 1
ATOM 1079 C CA . ALA A 1 137 ? -20.379 -3.773 11.498 1.00 96.25 137 ALA A CA 1
ATOM 1080 C C . ALA A 1 137 ? -19.875 -2.924 12.672 1.00 96.25 137 ALA A C 1
ATOM 1082 O O . ALA A 1 137 ? -19.730 -1.707 12.575 1.00 96.25 137 ALA A O 1
ATOM 1083 N N . LYS A 1 138 ? -19.563 -3.580 13.795 1.00 96.88 138 LYS A N 1
ATOM 1084 C CA . LYS A 1 138 ? -18.835 -2.941 14.897 1.00 96.88 138 LYS A CA 1
ATOM 1085 C C . LYS A 1 138 ? -17.343 -2.956 14.595 1.00 96.88 138 LYS A C 1
ATOM 1087 O O . LYS A 1 138 ? -16.822 -3.967 14.133 1.00 96.88 138 LYS A O 1
ATOM 1092 N N . TYR A 1 139 ? -16.667 -1.860 14.918 1.00 98.12 139 TYR A N 1
ATOM 1093 C CA . TYR A 1 139 ? -15.220 -1.783 14.806 1.00 98.12 139 TYR A CA 1
ATOM 1094 C C . TYR A 1 139 ? -14.528 -2.790 15.741 1.00 98.12 139 TYR A C 1
ATOM 1096 O O . TYR A 1 139 ? -14.685 -2.747 16.960 1.00 98.12 139 TYR A O 1
ATOM 1104 N N . ASP A 1 140 ? -13.743 -3.677 15.144 1.00 98.06 140 ASP A N 1
ATOM 1105 C CA . ASP A 1 140 ? -12.793 -4.597 15.759 1.00 98.06 140 ASP A CA 1
ATOM 1106 C C . ASP A 1 140 ? -11.387 -4.332 15.186 1.00 98.06 140 ASP A C 1
ATOM 1108 O O . ASP A 1 140 ? -11.055 -4.718 14.060 1.00 98.06 140 ASP A O 1
ATOM 1112 N N . GLY A 1 141 ? -10.532 -3.689 15.983 1.00 98.12 141 GLY A N 1
ATOM 1113 C CA . GLY A 1 141 ? -9.139 -3.430 15.618 1.00 98.12 141 GLY A CA 1
ATOM 1114 C C . GLY A 1 141 ? -8.295 -4.699 15.440 1.00 98.12 141 GLY A C 1
ATOM 1115 O O . GLY A 1 141 ? -7.348 -4.708 14.656 1.00 98.12 141 GLY A O 1
ATOM 1116 N N . ALA A 1 142 ? -8.631 -5.799 16.122 1.00 98.31 142 ALA A N 1
ATOM 1117 C CA . ALA A 1 142 ? -7.959 -7.076 15.906 1.00 98.31 142 ALA A CA 1
ATOM 1118 C C . ALA A 1 142 ? -8.357 -7.689 14.556 1.00 98.31 142 ALA A C 1
ATOM 1120 O O . ALA A 1 142 ? -7.534 -8.348 13.922 1.00 98.31 142 ALA A O 1
ATOM 1121 N N . HIS A 1 143 ? -9.589 -7.461 14.092 1.00 98.38 143 HIS A N 1
ATOM 1122 C CA . HIS A 1 143 ? -10.006 -7.878 12.754 1.00 98.38 143 HIS A CA 1
ATOM 1123 C C . HIS A 1 143 ? -9.276 -7.109 11.654 1.00 98.38 143 HIS A C 1
ATOM 1125 O O . HIS A 1 143 ? -8.775 -7.747 10.732 1.00 98.38 143 HIS A O 1
ATOM 1131 N N . VAL A 1 144 ? -9.116 -5.785 11.795 1.00 98.62 144 VAL A N 1
ATOM 1132 C CA . VAL A 1 144 ? -8.292 -4.970 10.876 1.00 98.62 144 VAL A CA 1
ATOM 1133 C C . VAL A 1 144 ? -6.896 -5.572 10.725 1.00 98.62 144 VAL A C 1
ATOM 1135 O O . VAL A 1 144 ? -6.421 -5.764 9.610 1.00 98.62 144 VAL A O 1
ATOM 1138 N N . ARG A 1 145 ? -6.252 -5.938 11.839 1.00 98.44 145 ARG A N 1
ATOM 1139 C CA . ARG A 1 145 ? -4.923 -6.564 11.803 1.00 98.44 145 ARG A CA 1
ATOM 1140 C C . ARG A 1 145 ? -4.921 -7.894 11.055 1.00 98.44 145 ARG A C 1
ATOM 1142 O O . ARG A 1 145 ? -4.053 -8.076 10.217 1.00 98.44 145 ARG A O 1
ATOM 1149 N N . ARG A 1 146 ? -5.910 -8.769 11.280 1.00 98.56 146 ARG A N 1
ATOM 1150 C CA . ARG A 1 146 ? -6.028 -10.054 10.557 1.00 98.56 146 ARG A CA 1
ATOM 1151 C C . ARG A 1 146 ? -6.219 -9.869 9.046 1.00 98.56 146 ARG A C 1
ATOM 1153 O O . ARG A 1 146 ? -5.665 -10.639 8.265 1.00 98.56 146 ARG A O 1
ATOM 1160 N N . LEU A 1 147 ? -6.987 -8.855 8.636 1.00 98.75 147 LEU A N 1
ATOM 1161 C CA . LEU A 1 147 ? -7.143 -8.497 7.221 1.00 98.75 147 LEU A CA 1
ATOM 1162 C C . LEU A 1 147 ? -5.794 -8.073 6.624 1.00 98.75 147 LEU A C 1
ATOM 1164 O O . LEU A 1 147 ? -5.404 -8.569 5.570 1.00 98.75 147 LEU A O 1
ATOM 1168 N N . ILE A 1 148 ? -5.043 -7.230 7.339 1.00 98.62 148 ILE A N 1
ATOM 1169 C CA . ILE A 1 148 ? -3.705 -6.794 6.918 1.00 98.62 148 ILE A CA 1
ATOM 1170 C C . ILE A 1 148 ? -2.704 -7.955 6.912 1.00 98.62 148 ILE A C 1
ATOM 1172 O O . ILE A 1 148 ? -1.917 -8.048 5.980 1.00 98.62 148 ILE A O 1
ATOM 1176 N N . ASP A 1 149 ? -2.744 -8.862 7.890 1.00 98.12 149 ASP A N 1
ATOM 1177 C CA . ASP A 1 149 ? -1.862 -10.038 7.938 1.00 98.12 149 ASP A CA 1
ATOM 1178 C C . ASP A 1 149 ? -2.048 -10.939 6.696 1.00 98.12 149 ASP A C 1
ATOM 1180 O O . ASP A 1 149 ? -1.113 -11.621 6.284 1.00 98.12 149 ASP A O 1
ATOM 1184 N N . THR A 1 150 ? -3.235 -10.910 6.075 1.00 97.19 150 THR A N 1
ATOM 118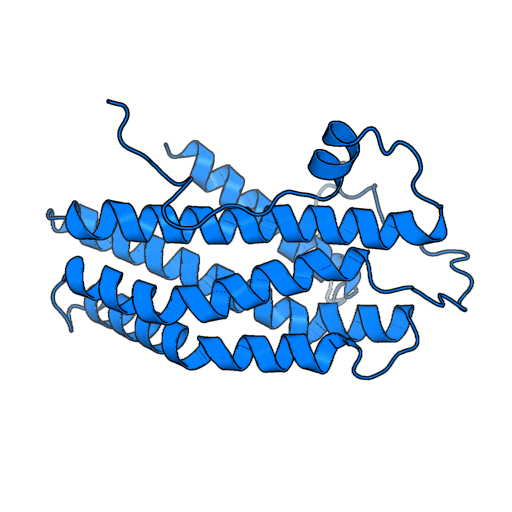5 C CA . THR A 1 150 ? -3.538 -11.630 4.824 1.00 97.19 150 THR A CA 1
ATOM 1186 C C . THR A 1 150 ? -3.143 -10.823 3.581 1.00 97.19 150 THR A C 1
ATOM 1188 O O . THR A 1 150 ? -2.573 -11.372 2.644 1.00 97.19 150 THR A O 1
ATOM 1191 N N . LEU A 1 151 ? -3.431 -9.518 3.571 1.00 98.12 151 LEU A N 1
ATOM 1192 C CA . LEU A 1 151 ? -3.174 -8.612 2.445 1.00 98.12 151 LEU A CA 1
ATOM 1193 C C . LEU A 1 151 ? -1.682 -8.291 2.256 1.00 98.12 151 LEU A C 1
ATOM 1195 O O . LEU A 1 151 ? -1.189 -8.229 1.132 1.00 98.12 151 LEU A O 1
ATOM 1199 N N . ALA A 1 152 ? -0.958 -8.049 3.346 1.00 97.62 152 ALA A N 1
ATOM 1200 C CA . ALA A 1 152 ? 0.379 -7.474 3.288 1.00 97.62 152 ALA A CA 1
ATOM 1201 C C . ALA A 1 152 ? 1.425 -8.378 2.612 1.00 97.62 152 ALA A C 1
ATOM 1203 O O . ALA A 1 152 ? 2.189 -7.847 1.814 1.00 97.62 152 ALA A O 1
ATOM 1204 N N . PRO A 1 153 ? 1.503 -9.702 2.850 1.00 97.12 153 PRO A N 1
ATOM 1205 C CA . PRO A 1 153 ? 2.549 -10.513 2.226 1.00 97.12 153 PRO A CA 1
ATOM 1206 C C . PRO A 1 153 ? 2.590 -10.421 0.684 1.00 97.12 153 PRO A C 1
ATOM 1208 O O . PRO A 1 153 ? 3.626 -9.988 0.171 1.00 97.12 153 PRO A O 1
ATOM 1211 N N . PRO A 1 154 ? 1.501 -10.707 -0.066 1.00 97.69 154 PRO A N 1
ATOM 1212 C CA . PRO A 1 154 ? 1.527 -10.600 -1.528 1.00 97.69 154 PRO A CA 1
ATOM 1213 C C . PRO A 1 154 ? 1.703 -9.156 -2.019 1.00 97.69 154 PRO A C 1
ATOM 1215 O O . PRO A 1 154 ? 2.399 -8.927 -3.006 1.00 97.69 154 PRO A O 1
ATOM 1218 N N . LEU A 1 155 ? 1.141 -8.168 -1.310 1.00 97.75 155 LEU A N 1
ATOM 1219 C CA . LEU A 1 155 ? 1.339 -6.756 -1.642 1.00 97.75 155 LEU A CA 1
ATOM 1220 C C . LEU A 1 155 ? 2.824 -6.370 -1.565 1.00 97.75 155 LEU A C 1
ATOM 1222 O O . LEU A 1 155 ? 3.356 -5.753 -2.477 1.00 97.75 155 LEU A O 1
ATOM 1226 N N . PHE A 1 156 ? 3.529 -6.744 -0.500 1.00 96.00 156 PHE A N 1
ATOM 1227 C CA . PHE A 1 156 ? 4.925 -6.338 -0.314 1.00 96.00 156 PHE A CA 1
ATOM 1228 C C . PHE A 1 156 ? 5.884 -7.054 -1.261 1.00 96.00 156 PHE A C 1
ATOM 1230 O O . PHE A 1 156 ? 6.882 -6.460 -1.673 1.00 96.00 156 PHE A O 1
ATOM 1237 N N . GLU A 1 157 ? 5.586 -8.303 -1.621 1.00 94.62 157 GLU A N 1
ATOM 1238 C CA . GLU A 1 157 ? 6.312 -9.010 -2.678 1.00 94.62 157 GLU A CA 1
ATOM 1239 C C . GLU A 1 157 ? 6.186 -8.280 -4.018 1.00 94.62 157 GLU A C 1
ATOM 1241 O O . GLU A 1 157 ? 7.194 -8.078 -4.697 1.00 94.62 157 GLU A O 1
ATOM 1246 N N . HIS A 1 158 ? 4.978 -7.824 -4.358 1.00 94.94 158 HIS A N 1
ATOM 1247 C CA . HIS A 1 158 ? 4.720 -7.026 -5.552 1.00 94.94 158 HIS A CA 1
ATOM 1248 C C . HIS A 1 158 ? 5.498 -5.694 -5.549 1.00 94.94 158 HIS A C 1
ATOM 1250 O O . HIS A 1 158 ? 6.303 -5.458 -6.453 1.00 94.94 158 HIS A O 1
ATOM 1256 N N . LEU A 1 159 ? 5.351 -4.873 -4.499 1.00 94.69 159 LEU A N 1
ATOM 1257 C CA . LEU A 1 159 ? 6.021 -3.564 -4.412 1.00 94.69 159 LEU A CA 1
ATOM 1258 C C . LEU A 1 159 ? 7.555 -3.705 -4.524 1.00 94.69 159 LEU A C 1
ATOM 1260 O O . LEU A 1 159 ? 8.232 -2.939 -5.207 1.00 94.69 159 LEU A O 1
ATOM 1264 N N . ALA A 1 160 ? 8.131 -4.737 -3.896 1.00 91.19 160 ALA A N 1
ATOM 1265 C CA . ALA A 1 160 ? 9.566 -5.005 -3.989 1.00 91.19 160 ALA A CA 1
ATOM 1266 C C . ALA A 1 160 ? 10.009 -5.508 -5.378 1.00 91.19 160 ALA A C 1
ATOM 1268 O O . ALA A 1 160 ? 11.152 -5.266 -5.783 1.00 91.19 160 ALA A O 1
ATOM 1269 N N . ALA A 1 161 ? 9.145 -6.223 -6.103 1.00 88.00 161 ALA A N 1
ATOM 1270 C CA . ALA A 1 161 ? 9.446 -6.724 -7.441 1.00 88.00 161 ALA A CA 1
ATOM 1271 C C . ALA A 1 161 ? 9.531 -5.585 -8.467 1.00 88.00 161 ALA A C 1
ATOM 1273 O O . ALA A 1 161 ? 10.429 -5.594 -9.314 1.00 88.00 161 ALA A O 1
ATOM 1274 N N . GLU A 1 162 ? 8.668 -4.579 -8.366 1.00 83.38 162 GLU A N 1
ATOM 1275 C CA . GLU A 1 162 ? 8.696 -3.391 -9.226 1.00 83.38 162 GLU A CA 1
ATOM 1276 C C . GLU A 1 162 ? 9.954 -2.547 -9.055 1.00 83.38 162 GLU A C 1
ATOM 1278 O O . GLU A 1 162 ? 10.570 -2.143 -10.038 1.00 83.38 162 GLU A O 1
ATOM 1283 N N . GLU A 1 163 ? 10.428 -2.377 -7.823 1.00 76.50 163 GLU A N 1
ATOM 1284 C CA . GLU A 1 163 ? 11.703 -1.703 -7.559 1.00 76.50 163 GLU A CA 1
ATOM 1285 C C . GLU A 1 163 ? 12.890 -2.361 -8.270 1.00 76.50 163 GLU A C 1
ATOM 1287 O O . GLU A 1 163 ? 13.878 -1.716 -8.630 1.00 76.50 163 GLU A O 1
ATOM 1292 N N . SER A 1 164 ? 12.814 -3.674 -8.493 1.00 71.31 164 SER A N 1
ATOM 1293 C CA . SER A 1 164 ? 13.878 -4.413 -9.164 1.00 71.31 164 SER A CA 1
ATOM 1294 C C . SER A 1 164 ? 13.921 -4.197 -10.685 1.00 71.31 164 SER A C 1
ATOM 1296 O O . SER A 1 164 ? 14.902 -4.604 -11.314 1.00 71.31 164 SER A O 1
ATOM 1298 N N . LEU A 1 165 ? 12.924 -3.513 -11.269 1.00 67.62 165 LEU A N 1
ATOM 1299 C CA . LEU A 1 165 ? 12.843 -3.203 -12.703 1.00 67.62 165 LEU A CA 1
ATOM 1300 C C . LEU A 1 165 ? 14.021 -2.369 -13.209 1.00 67.62 165 LEU A C 1
ATOM 1302 O O . LEU A 1 165 ? 14.432 -2.553 -14.351 1.00 67.62 165 LEU A O 1
ATOM 1306 N N . GLU A 1 166 ? 14.636 -1.546 -12.352 1.00 67.31 166 GLU A N 1
ATOM 1307 C CA . GLU A 1 166 ? 15.870 -0.806 -12.665 1.00 67.31 166 GLU A CA 1
ATOM 1308 C C . GLU A 1 166 ? 16.984 -1.721 -13.215 1.00 67.31 166 GLU A C 1
ATOM 1310 O O . GLU A 1 166 ? 17.840 -1.283 -13.979 1.00 67.31 166 GLU A O 1
ATOM 1315 N N . LYS A 1 167 ? 16.991 -3.001 -12.819 1.00 62.50 167 LYS A N 1
ATOM 1316 C CA . LYS A 1 167 ? 18.042 -3.967 -13.162 1.00 62.50 167 LYS A CA 1
ATOM 1317 C C . LYS A 1 167 ? 17.760 -4.766 -14.433 1.00 62.50 167 LYS A C 1
ATOM 1319 O O . LYS A 1 167 ? 18.634 -5.530 -14.845 1.00 62.50 167 LYS A O 1
ATOM 1324 N N . ARG A 1 168 ? 16.565 -4.661 -15.030 1.00 61.75 168 ARG A N 1
ATOM 1325 C CA . ARG A 1 168 ? 16.280 -5.356 -16.293 1.00 61.75 168 ARG A CA 1
ATOM 1326 C C . ARG A 1 168 ? 16.975 -4.588 -17.422 1.00 61.75 168 ARG A C 1
ATOM 1328 O O . ARG A 1 168 ? 16.785 -3.379 -17.508 1.00 61.75 168 ARG A O 1
ATOM 1335 N N . PRO A 1 169 ? 17.802 -5.242 -18.255 1.00 46.88 169 PRO A N 1
ATOM 1336 C CA . PRO A 1 169 ? 18.528 -4.547 -19.306 1.00 46.88 169 PRO A CA 1
ATOM 1337 C C . PRO A 1 169 ? 17.532 -3.960 -20.312 1.00 46.88 169 PRO A C 1
ATOM 1339 O O . PRO A 1 169 ? 16.761 -4.719 -20.902 1.00 46.88 169 PRO A O 1
ATOM 1342 N N . PRO A 1 170 ? 17.537 -2.638 -20.546 1.00 49.25 170 PRO A N 1
ATOM 1343 C CA . PRO A 1 170 ? 16.881 -2.095 -21.709 1.00 49.25 170 PRO A CA 1
ATOM 1344 C C . PRO A 1 170 ? 17.832 -2.319 -22.882 1.00 49.25 170 PRO A C 1
ATOM 1346 O O . PRO A 1 170 ? 18.809 -1.588 -23.053 1.00 49.25 170 PRO A O 1
ATOM 1349 N N . GLU A 1 171 ? 17.547 -3.289 -23.744 1.00 43.50 171 GLU A N 1
ATOM 1350 C CA . GLU A 1 171 ? 17.921 -3.109 -25.147 1.00 43.50 171 GLU A CA 1
ATOM 1351 C C . GLU A 1 171 ? 17.008 -2.009 -25.716 1.00 43.50 171 GLU A C 1
ATOM 1353 O O . GLU A 1 171 ? 16.066 -2.261 -26.453 1.00 43.50 171 GLU A O 1
ATOM 1358 N N . MET A 1 172 ? 17.236 -0.757 -25.299 1.00 45.44 172 MET A N 1
ATOM 1359 C CA . MET A 1 172 ? 16.568 0.420 -25.853 1.00 45.44 172 MET A CA 1
ATOM 1360 C C . MET A 1 172 ? 17.141 0.653 -27.253 1.00 45.44 172 MET A C 1
ATOM 1362 O O . MET A 1 172 ? 18.108 1.392 -27.433 1.00 45.44 172 MET A O 1
ATOM 1366 N N . SER A 1 173 ? 16.565 -0.007 -28.256 1.00 35.62 173 SER A N 1
ATOM 1367 C CA . SER A 1 173 ? 16.917 0.183 -29.668 1.00 35.62 173 SER A CA 1
ATOM 1368 C C . SER A 1 173 ? 16.250 1.414 -30.302 1.00 35.62 173 SER A C 1
ATOM 1370 O O . SER A 1 173 ? 16.413 1.650 -31.497 1.00 35.62 173 SER A O 1
ATOM 1372 N N . GLY A 1 174 ? 15.497 2.207 -29.534 1.00 37.34 174 GLY A N 1
ATOM 1373 C CA . GLY A 1 174 ? 14.835 3.425 -29.999 1.00 37.34 174 GLY A CA 1
ATOM 1374 C C . GLY A 1 174 ? 15.618 4.683 -29.631 1.00 37.34 174 GLY A C 1
ATOM 1375 O O . GLY A 1 174 ? 15.818 4.978 -28.453 1.00 37.34 174 GLY A O 1
ATOM 1376 N N . SER A 1 175 ? 16.043 5.456 -30.630 1.00 31.41 175 SER A N 1
ATOM 1377 C CA . SER A 1 175 ? 16.600 6.794 -30.431 1.00 31.41 175 SER A CA 1
ATOM 1378 C C . SER A 1 175 ? 15.575 7.691 -29.730 1.00 31.41 175 SER A C 1
ATOM 1380 O O . SER A 1 175 ? 14.603 8.126 -30.345 1.00 31.41 175 SER A O 1
ATOM 1382 N N . CYS A 1 176 ? 15.803 8.012 -28.455 1.00 37.31 176 CYS A N 1
ATOM 1383 C CA . CYS A 1 176 ? 15.112 9.105 -27.773 1.00 37.31 176 CYS A CA 1
ATOM 1384 C C . CYS A 1 176 ? 15.699 10.442 -28.253 1.00 37.31 176 CYS A C 1
ATOM 1386 O O . CYS A 1 176 ? 16.362 11.165 -27.512 1.00 37.31 176 CYS A O 1
ATOM 1388 N N . GLU A 1 177 ? 15.508 10.759 -29.531 1.00 35.06 177 GLU A N 1
ATOM 1389 C CA . GLU A 1 177 ? 15.593 12.138 -29.987 1.00 35.06 177 GLU A CA 1
ATOM 1390 C C . GLU A 1 177 ? 14.184 12.727 -29.918 1.00 35.06 177 GLU A C 1
ATOM 1392 O O . GLU A 1 177 ? 13.283 12.335 -30.653 1.00 35.06 177 GLU A O 1
ATOM 1397 N N . SER A 1 178 ? 14.029 13.707 -29.024 1.00 37.78 178 SER A N 1
ATOM 1398 C CA . SER A 1 178 ? 12.958 14.713 -28.991 1.00 37.78 178 SER A CA 1
ATOM 1399 C C . SER A 1 178 ? 11.596 14.364 -28.370 1.00 37.78 178 SER A C 1
ATOM 1401 O O . SER A 1 178 ? 10.567 14.618 -28.982 1.00 37.78 178 SER A O 1
ATOM 1403 N N . GLN A 1 179 ? 11.540 13.990 -27.087 1.00 30.75 179 GLN A N 1
ATOM 1404 C CA . GLN A 1 179 ? 10.407 14.441 -26.257 1.00 30.75 179 GLN A CA 1
ATOM 1405 C C . GLN A 1 179 ? 10.898 14.953 -24.897 1.00 30.75 179 GLN A C 1
ATOM 1407 O O . GLN A 1 179 ? 11.434 14.178 -24.105 1.00 30.75 179 GLN A O 1
ATOM 1412 N N . PRO A 1 180 ? 10.784 16.267 -24.614 1.00 30.39 180 PRO A N 1
ATOM 1413 C CA . PRO A 1 180 ? 11.215 16.805 -23.339 1.00 30.39 180 PRO A CA 1
ATOM 1414 C C . PRO A 1 180 ? 10.296 16.253 -22.250 1.00 30.39 180 PRO A C 1
ATOM 1416 O O . PRO A 1 180 ? 9.100 16.542 -22.233 1.00 30.39 180 PRO A O 1
ATOM 1419 N N . ILE A 1 181 ? 10.866 15.502 -21.305 1.00 38.34 181 ILE A N 1
ATOM 1420 C CA . ILE A 1 181 ? 10.262 15.342 -19.981 1.00 38.34 181 ILE A CA 1
ATOM 1421 C C . ILE A 1 181 ? 10.052 16.766 -19.470 1.00 38.34 181 ILE A C 1
ATOM 1423 O O . ILE A 1 181 ? 11.010 17.501 -19.222 1.00 38.34 181 ILE A O 1
ATOM 1427 N N . CYS A 1 182 ? 8.791 17.183 -19.430 1.00 31.48 182 CYS A N 1
ATOM 1428 C CA . CYS A 1 182 ? 8.381 18.545 -19.147 1.00 31.48 182 CYS A CA 1
ATOM 1429 C C . CYS A 1 182 ? 8.696 18.887 -17.682 1.00 31.48 182 CYS A C 1
ATOM 1431 O O . CYS A 1 182 ? 7.851 18.789 -16.797 1.00 31.48 182 CYS A O 1
ATOM 1433 N N . LEU A 1 183 ? 9.937 19.304 -17.423 1.00 33.25 183 LEU A N 1
ATOM 1434 C CA . LEU A 1 183 ? 10.363 19.895 -16.153 1.00 33.25 183 LEU A CA 1
ATOM 1435 C C . LEU A 1 183 ? 9.724 21.277 -15.902 1.00 33.25 183 LEU A C 1
ATOM 1437 O O . LEU A 1 18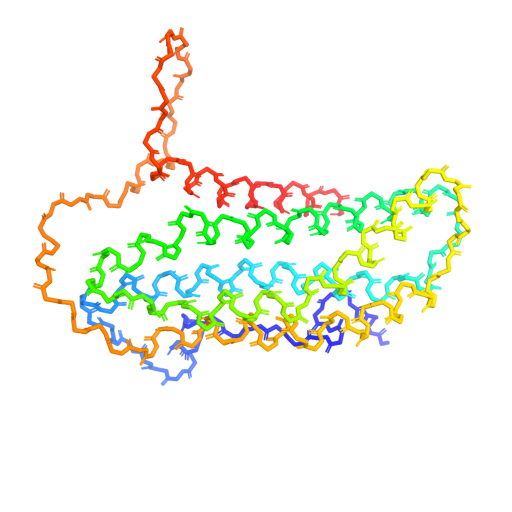3 ? 9.978 21.870 -14.857 1.00 33.25 183 LEU A O 1
ATOM 1441 N N . SER A 1 184 ? 8.903 21.809 -16.818 1.00 29.86 184 SER A N 1
ATOM 1442 C CA . SER A 1 184 ? 8.299 23.141 -16.686 1.00 29.86 184 SER A CA 1
ATOM 1443 C C . SER A 1 184 ? 6.957 23.177 -15.945 1.00 29.86 184 SER A C 1
ATOM 1445 O O . SER A 1 184 ? 6.448 24.267 -15.698 1.00 29.86 184 SER A O 1
ATOM 1447 N N . CYS A 1 185 ? 6.398 22.050 -15.487 1.00 31.59 185 CYS A N 1
ATOM 1448 C CA . CYS A 1 185 ? 5.176 22.085 -14.664 1.00 31.59 185 CYS A CA 1
ATOM 1449 C C . CYS A 1 185 ? 5.394 22.539 -13.205 1.00 31.59 185 CYS A C 1
ATOM 1451 O O . CYS A 1 185 ? 4.434 22.607 -12.442 1.00 31.59 185 CYS A O 1
ATOM 1453 N N . SER A 1 186 ? 6.619 22.899 -12.815 1.00 34.53 186 SER A N 1
ATOM 1454 C CA . SER A 1 186 ? 6.936 23.498 -11.509 1.00 34.53 186 SER A CA 1
ATOM 1455 C C . SER A 1 186 ? 6.855 25.036 -11.487 1.00 34.53 186 SER A C 1
ATOM 1457 O O . SER A 1 186 ? 7.081 25.641 -10.440 1.00 34.53 186 SER A O 1
ATOM 1459 N N . GLY A 1 187 ? 6.493 25.689 -12.599 1.00 31.89 187 GLY A N 1
ATOM 1460 C CA . GLY A 1 187 ? 6.382 27.147 -12.694 1.00 31.89 187 GLY A CA 1
ATOM 1461 C C . GLY A 1 187 ? 4.990 27.613 -13.124 1.00 31.89 187 GLY A C 1
ATOM 1462 O O . GLY A 1 187 ? 4.546 27.300 -14.220 1.00 31.89 187 GLY A O 1
ATOM 1463 N N . GLN A 1 188 ? 4.326 28.356 -12.234 1.00 39.69 188 GLN A N 1
ATOM 1464 C CA . GLN A 1 188 ? 3.126 29.191 -12.419 1.00 39.69 188 GLN A CA 1
ATOM 1465 C C . GLN A 1 188 ? 2.561 29.307 -13.852 1.00 39.69 188 GLN A C 1
ATOM 1467 O O . GLN A 1 188 ? 3.154 29.979 -14.692 1.00 39.69 188 GLN A O 1
ATOM 1472 N N . VAL A 1 189 ? 1.332 28.823 -14.083 1.00 31.16 189 VAL A N 1
ATOM 1473 C CA . VAL A 1 189 ? 0.472 29.361 -15.152 1.00 31.16 189 VAL A CA 1
ATOM 1474 C C . VAL A 1 189 ? -0.950 29.553 -14.637 1.00 31.16 189 VAL A C 1
ATOM 1476 O O . VAL A 1 189 ? -1.653 28.618 -14.256 1.00 31.16 189 VAL A O 1
ATOM 1479 N N . SER A 1 190 ? -1.332 30.824 -14.620 1.00 28.25 190 SER A N 1
ATOM 1480 C CA . SER A 1 190 ? -2.648 31.377 -14.353 1.00 28.25 190 SER A CA 1
ATOM 1481 C C . SER A 1 190 ? -3.717 30.741 -15.238 1.00 28.25 190 SER A C 1
ATOM 1483 O O . SER A 1 190 ? -3.546 30.591 -16.446 1.00 28.25 190 SER A O 1
ATOM 1485 N N . VAL A 1 191 ? -4.851 30.420 -14.626 1.00 30.94 191 VAL A N 1
ATOM 1486 C CA . VAL A 1 191 ? -6.025 29.856 -15.286 1.00 30.94 191 VAL A CA 1
ATOM 1487 C C . VAL A 1 191 ? -6.597 30.851 -16.304 1.00 30.94 191 VAL A C 1
ATOM 1489 O O . VAL A 1 191 ? -7.047 31.935 -15.934 1.00 30.94 191 VAL A O 1
ATOM 1492 N N . LYS A 1 192 ? -6.664 30.444 -17.574 1.00 25.14 192 LYS A N 1
ATOM 1493 C CA . LYS A 1 192 ? -7.764 30.820 -18.468 1.00 25.14 192 LYS A CA 1
ATOM 1494 C C . LYS A 1 192 ? -8.411 29.539 -18.974 1.00 25.14 192 LYS A C 1
ATOM 1496 O O . LYS A 1 192 ? -7.752 28.697 -19.574 1.00 25.14 192 LYS A O 1
ATOM 1501 N N . VAL A 1 193 ? -9.682 29.387 -18.624 1.00 40.50 193 VAL A N 1
ATOM 1502 C CA . VAL A 1 193 ? -10.548 28.276 -19.014 1.00 40.50 193 VAL A CA 1
ATOM 1503 C C . VAL A 1 193 ? -11.183 28.654 -20.341 1.00 40.50 193 VAL A C 1
ATOM 1505 O O . VAL A 1 193 ? -11.860 29.670 -20.362 1.00 40.50 193 VAL A O 1
ATOM 1508 N N . ASP A 1 194 ? -10.989 27.855 -21.391 1.00 29.70 194 ASP A N 1
ATOM 1509 C CA . ASP A 1 194 ? -11.855 27.838 -22.577 1.00 29.70 194 ASP A CA 1
ATOM 1510 C C . ASP A 1 194 ? -11.746 26.472 -23.298 1.00 29.70 194 ASP A C 1
ATOM 1512 O O . ASP A 1 194 ? -10.700 26.135 -23.845 1.00 29.70 194 ASP A O 1
ATOM 1516 N N . GLY A 1 195 ? -12.847 25.705 -23.321 1.00 33.53 195 GLY A N 1
ATOM 1517 C CA . GLY A 1 195 ? -13.138 24.641 -24.307 1.00 33.53 195 GLY A CA 1
ATOM 1518 C C . GLY A 1 195 ? -12.527 23.233 -24.110 1.00 33.53 195 GLY A C 1
ATOM 1519 O O . GLY A 1 195 ? -11.461 23.093 -23.516 1.00 33.53 195 GLY A O 1
ATOM 1520 N N . PRO A 1 196 ? -13.191 22.155 -24.601 1.00 42.81 196 PRO A N 1
ATOM 1521 C CA . PRO A 1 196 ? -12.850 20.778 -24.258 1.00 42.81 196 PRO A CA 1
ATOM 1522 C C . PRO A 1 196 ? -11.812 20.201 -25.228 1.00 42.81 196 PRO A C 1
ATOM 1524 O O . PRO A 1 196 ? -12.140 19.727 -26.313 1.00 42.81 196 PRO A O 1
ATOM 1527 N N . SER A 1 197 ? -10.554 20.177 -24.809 1.00 39.94 197 SER A N 1
ATOM 1528 C CA . SER A 1 197 ? -9.567 19.236 -25.340 1.00 39.94 197 SER A CA 1
ATOM 1529 C C . SER A 1 197 ? -9.081 18.369 -24.187 1.00 39.94 197 SER A C 1
ATOM 1531 O O . SER A 1 197 ? -8.520 18.894 -23.222 1.00 39.94 197 SER A O 1
ATOM 1533 N N . ASN A 1 198 ? -9.313 17.056 -24.271 1.00 38.19 198 ASN A N 1
ATOM 1534 C CA . ASN A 1 198 ? -8.734 16.105 -23.325 1.00 38.19 198 ASN A CA 1
ATOM 1535 C C . ASN A 1 198 ? -7.208 16.307 -23.293 1.00 38.19 198 ASN A C 1
ATOM 1537 O O . ASN A 1 198 ? -6.582 16.307 -24.357 1.00 38.19 198 ASN A O 1
ATOM 1541 N N . PRO A 1 199 ? -6.599 16.518 -22.115 1.00 35.00 199 PRO A N 1
ATOM 1542 C CA . PRO A 1 199 ? -5.159 16.695 -22.022 1.00 35.00 199 PRO A CA 1
ATOM 1543 C C . PRO A 1 199 ? -4.431 15.390 -22.389 1.00 35.00 199 PRO A C 1
ATOM 1545 O O . PRO A 1 199 ? -4.979 14.304 -22.186 1.00 35.00 199 PRO A O 1
ATOM 1548 N N . PRO A 1 200 ? -3.196 15.471 -22.916 1.00 35.84 200 PRO A N 1
ATOM 1549 C CA . PRO A 1 200 ? -2.443 14.292 -23.326 1.00 35.84 200 PRO A CA 1
ATOM 1550 C C . PRO A 1 200 ? -2.117 13.376 -22.126 1.00 35.84 200 PRO A C 1
ATOM 1552 O O . PRO A 1 200 ? -1.957 13.876 -21.008 1.00 35.84 200 PRO A O 1
ATOM 1555 N N . PRO A 1 201 ? -1.943 12.055 -22.339 1.00 35.72 201 PRO A N 1
ATOM 1556 C CA . PRO A 1 201 ? -1.730 11.055 -21.278 1.00 35.72 201 PRO A CA 1
ATOM 1557 C C . PRO A 1 201 ? -0.594 11.398 -20.300 1.00 35.72 201 PRO A C 1
ATOM 1559 O O . PRO A 1 201 ? -0.706 11.180 -19.096 1.00 35.72 201 PRO A O 1
ATOM 1562 N N . GLN A 1 202 ? 0.469 12.039 -20.798 1.00 32.72 202 GLN A N 1
ATOM 1563 C CA . GLN A 1 202 ? 1.620 12.489 -20.005 1.00 32.72 202 GLN A CA 1
ATOM 1564 C C . GLN A 1 202 ? 1.240 13.528 -18.928 1.00 32.72 202 GLN A C 1
ATOM 1566 O O . GLN A 1 202 ? 1.807 13.542 -17.834 1.00 32.72 202 GLN A O 1
ATOM 1571 N N . VAL A 1 203 ? 0.244 14.379 -19.208 1.00 31.00 203 VAL A N 1
ATOM 1572 C CA . VAL A 1 203 ? -0.282 15.380 -18.263 1.00 31.00 203 VAL A CA 1
ATOM 1573 C C . VAL A 1 203 ? -1.149 14.715 -17.194 1.00 31.00 203 VAL A C 1
ATOM 1575 O O . VAL A 1 203 ? -1.190 15.208 -16.071 1.00 31.00 203 VAL A O 1
ATOM 1578 N N . ILE A 1 204 ? -1.799 13.589 -17.504 1.00 34.09 204 ILE A N 1
ATOM 1579 C CA . ILE A 1 204 ? -2.592 12.813 -16.541 1.00 34.09 204 ILE A CA 1
ATOM 1580 C C . ILE A 1 204 ? -1.659 12.071 -15.582 1.00 34.09 204 ILE A C 1
ATOM 1582 O O . ILE A 1 204 ? -1.775 12.280 -14.384 1.00 34.09 204 ILE A O 1
ATOM 1586 N N . PHE A 1 205 ? -0.661 11.336 -16.082 1.00 34.00 205 PHE A N 1
ATOM 1587 C CA . PHE A 1 205 ? 0.306 10.602 -15.249 1.00 34.00 205 PHE A CA 1
ATOM 1588 C C . PHE A 1 205 ? 1.049 11.516 -14.255 1.00 34.00 205 PHE A C 1
ATOM 1590 O O . PHE A 1 205 ? 1.136 11.233 -13.059 1.00 34.00 205 PHE A O 1
ATOM 1597 N N . CYS A 1 206 ? 1.510 12.683 -14.723 1.00 32.09 206 CYS A N 1
ATOM 1598 C CA . CYS A 1 206 ? 2.161 13.673 -13.866 1.00 32.09 206 CYS A CA 1
ATOM 1599 C C . CYS A 1 206 ? 1.172 14.355 -12.905 1.00 32.09 206 CYS A C 1
ATOM 1601 O O . CYS A 1 206 ? 1.545 14.702 -11.786 1.00 32.09 206 CYS A O 1
ATOM 1603 N N . ARG A 1 207 ? -0.101 14.529 -13.292 1.00 30.59 207 ARG A N 1
ATOM 1604 C CA . ARG A 1 207 ? -1.148 15.007 -12.377 1.00 30.59 207 ARG A CA 1
ATOM 1605 C C . ARG A 1 207 ? -1.473 13.967 -11.315 1.00 30.59 207 ARG A C 1
ATOM 1607 O O . ARG A 1 207 ? -1.566 14.371 -10.171 1.00 30.59 207 ARG A O 1
ATOM 1614 N N . THR A 1 208 ? -1.572 12.677 -11.624 1.00 39.28 208 THR A N 1
ATOM 1615 C CA . THR A 1 208 ? -1.850 11.609 -10.647 1.00 39.28 208 THR A CA 1
ATOM 1616 C C . THR A 1 208 ? -0.718 11.477 -9.628 1.00 39.28 208 THR A C 1
ATOM 1618 O O . THR A 1 208 ? -0.976 11.499 -8.427 1.00 39.28 208 THR A O 1
ATOM 1621 N N . LEU A 1 209 ? 0.544 11.492 -10.078 1.00 42.53 209 LEU A N 1
ATOM 1622 C CA . LEU A 1 209 ? 1.708 11.552 -9.184 1.00 42.53 209 LEU A CA 1
ATOM 1623 C C . LEU A 1 209 ? 1.734 12.843 -8.351 1.00 42.53 209 LEU A C 1
ATOM 1625 O O . LEU A 1 209 ? 2.021 12.799 -7.154 1.00 42.53 209 LEU A O 1
ATOM 1629 N N . ASN A 1 210 ? 1.380 13.989 -8.944 1.00 37.38 210 ASN A N 1
ATOM 1630 C CA . ASN A 1 210 ? 1.251 15.247 -8.208 1.00 37.38 210 ASN A CA 1
ATOM 1631 C C . ASN A 1 210 ? 0.065 15.241 -7.239 1.00 37.38 210 ASN A C 1
ATOM 1633 O O . ASN A 1 210 ? 0.205 15.807 -6.170 1.00 37.38 210 ASN A O 1
ATOM 1637 N N . TYR A 1 211 ? -1.064 14.599 -7.544 1.00 38.75 211 TYR A N 1
ATOM 1638 C CA . TYR A 1 211 ? -2.223 14.491 -6.653 1.00 38.75 211 TYR A CA 1
ATOM 1639 C C . TYR A 1 211 ? -1.917 13.574 -5.470 1.00 38.75 211 TYR A C 1
ATOM 1641 O O . TYR A 1 211 ? -2.211 13.963 -4.344 1.00 38.75 211 TYR A O 1
ATOM 1649 N N . ILE A 1 212 ? -1.245 12.439 -5.690 1.00 43.12 212 ILE A N 1
ATOM 1650 C CA . ILE A 1 212 ? -0.736 11.567 -4.618 1.00 43.12 212 ILE A CA 1
ATOM 1651 C C . ILE A 1 212 ? 0.283 12.333 -3.757 1.00 43.12 212 ILE A C 1
ATOM 1653 O O . ILE A 1 212 ? 0.194 12.319 -2.530 1.00 43.12 212 ILE A O 1
ATOM 1657 N N . THR A 1 213 ? 1.189 13.101 -4.371 1.00 36.47 213 THR A N 1
ATOM 1658 C CA . THR A 1 213 ? 2.178 13.926 -3.650 1.00 36.47 213 THR A CA 1
ATOM 1659 C C . THR A 1 213 ? 1.526 15.094 -2.887 1.00 36.47 213 THR A C 1
ATOM 1661 O O . THR A 1 213 ? 1.857 15.328 -1.727 1.00 36.47 213 THR A O 1
ATOM 1664 N N . LEU A 1 214 ? 0.558 15.805 -3.479 1.00 32.31 214 LEU A N 1
ATOM 1665 C CA . LEU A 1 214 ? -0.169 16.925 -2.864 1.00 32.31 214 LEU A CA 1
ATOM 1666 C C . LEU A 1 214 ? -1.079 16.456 -1.727 1.00 32.31 214 LEU A C 1
ATOM 1668 O O . LEU A 1 214 ? -1.078 17.096 -0.680 1.00 32.31 214 LEU A O 1
ATOM 1672 N N . TYR A 1 215 ? -1.808 15.344 -1.882 1.00 29.83 215 TYR A N 1
ATOM 1673 C CA . TYR A 1 215 ? -2.629 14.781 -0.802 1.00 29.83 215 TYR A CA 1
ATOM 1674 C C . TYR A 1 215 ? -1.769 14.285 0.365 1.00 29.83 215 TYR A C 1
ATOM 1676 O O . TYR A 1 215 ? -2.101 14.546 1.521 1.00 29.83 215 TYR A O 1
ATOM 1684 N N . THR A 1 216 ? -0.625 13.655 0.081 1.00 34.97 216 THR A N 1
ATOM 1685 C CA . THR A 1 216 ? 0.315 13.197 1.117 1.00 34.97 216 THR A CA 1
ATOM 1686 C C . THR A 1 216 ? 0.950 14.376 1.871 1.00 34.97 216 THR A C 1
ATOM 1688 O O . THR A 1 216 ? 1.064 14.337 3.095 1.00 34.97 216 THR A O 1
ATOM 1691 N N . LEU A 1 217 ? 1.293 15.472 1.180 1.00 28.73 217 LEU A N 1
ATOM 1692 C CA . LEU A 1 217 ? 1.799 16.701 1.809 1.00 28.73 217 LEU A CA 1
ATOM 1693 C C . LEU A 1 217 ? 0.724 17.471 2.595 1.00 28.73 217 LEU A C 1
ATOM 1695 O O . LEU A 1 217 ? 1.058 18.156 3.562 1.00 28.73 217 LEU A O 1
ATOM 1699 N N . LEU A 1 218 ? -0.551 17.369 2.204 1.00 27.23 218 LEU A N 1
ATOM 1700 C CA . LEU A 1 218 ? -1.665 17.990 2.923 1.00 27.23 218 LEU A CA 1
ATOM 1701 C C . LEU A 1 218 ? -1.988 17.231 4.220 1.00 27.23 218 LEU A C 1
ATOM 1703 O O . LEU A 1 218 ? -2.178 17.859 5.257 1.00 27.23 218 LEU A O 1
ATOM 1707 N N . LEU A 1 219 ? -1.976 15.893 4.186 1.00 31.11 219 LEU A N 1
ATOM 1708 C CA . LEU A 1 219 ? -2.179 15.048 5.371 1.00 31.11 219 LEU A CA 1
ATOM 1709 C C . LEU A 1 219 ? -1.008 15.154 6.362 1.00 31.11 219 LEU A C 1
ATOM 1711 O O . LEU A 1 219 ? -1.233 15.183 7.567 1.00 31.11 219 LEU A O 1
ATOM 1715 N N . ALA A 1 220 ? 0.224 15.336 5.875 1.00 30.27 220 ALA A N 1
ATOM 1716 C CA . ALA A 1 220 ? 1.397 15.591 6.717 1.00 30.27 220 ALA A CA 1
ATOM 1717 C C . ALA A 1 220 ? 1.400 16.974 7.408 1.00 30.27 220 ALA A C 1
ATOM 1719 O O . ALA A 1 220 ? 2.252 17.220 8.255 1.00 30.27 220 ALA A O 1
ATOM 1720 N N . ARG A 1 221 ? 0.479 17.886 7.055 1.00 27.02 221 ARG A N 1
ATOM 1721 C CA . ARG A 1 221 ? 0.314 19.206 7.700 1.00 27.02 221 ARG A CA 1
ATOM 1722 C C . ARG A 1 221 ? -0.865 19.283 8.674 1.00 27.02 221 ARG A C 1
ATOM 1724 O O . ARG A 1 221 ? -1.072 20.336 9.271 1.00 27.02 221 ARG A O 1
ATOM 1731 N N . ILE A 1 222 ? -1.636 18.205 8.817 1.00 29.09 222 ILE A N 1
ATOM 1732 C CA . ILE A 1 222 ? -2.775 18.114 9.749 1.00 29.09 222 ILE A CA 1
ATOM 1733 C C . ILE A 1 222 ? -2.373 17.380 11.054 1.00 29.09 222 ILE A C 1
ATOM 1735 O O . ILE A 1 222 ? -3.188 17.229 11.960 1.00 29.09 222 ILE A O 1
ATOM 1739 N N . CYS A 1 223 ? -1.097 17.003 11.207 1.00 30.59 223 CYS A N 1
ATOM 1740 C CA . CYS A 1 223 ? -0.510 16.522 12.462 1.00 30.59 223 CYS A CA 1
ATOM 1741 C C . CYS A 1 223 ? 0.605 17.451 12.948 1.00 30.59 223 CYS A C 1
ATOM 1743 O O . CYS A 1 223 ? 1.429 17.869 12.103 1.00 30.59 223 CYS A O 1
#

Radius of gyration: 19.79 Å; chains: 1; bounding box: 53×43×55 Å

Organism: NCBI:txid565419

Foldseek 3Di:
DDDDAQCDPDHADDQPVNVCVVVVPPDDDPVLPVVSVVLNLLSVLVRLLSSLLSNLLSCLQVDDDPVSLLVSLVSLLVSLVLVVVVVVCCVPPVVVVVCVQLVNPCPCVVLVVLVVQQVVLSVVSNVVSVCCNVVVDPRDSVVNNVSCVRRVPSVVVSSNVSSCSSVDDRPRPDPPDDDDPCPPPVDDDDDDDDDDDDDDPSVVVVVSSVVSVVVSVVVVVVD

Secondary structure (DSSP, 8-state):
-PPP-SS-SSPPPPPHHHHHHHHT-----TTTHHHHHHHHHHHHHHHHHHHHHHHHHHHTTT--SHHHHHHHHHHHHHHHHHHHHHHHHIIIIIHHHHHHHHT-TTTTHHHHHHHHHHHHHHHHHHHHHHHHHTTSS---HHHHHHHHHHHHHHHHHHHHHHHGGGGS-----S---S----GGGGS----------PPPHHHHHHHHHHHHHHHHHHHTT--

InterPro domains:
  IPR012312 Hemerythrin-like [PF01814] (41-164)
  IPR053206 Dimeric xanthone biosynthesis cluster protein [PTHR38048] (29-164)

Sequence (223 aa):
MVKPWADGPFKLLETPGHRNARTGKTSITKNEEGAHKLANVMALVHNVLIRGLNAIYLQASNISLEQDIKDFCTFMYAWSLTLHAHHDNEESLGFPFLEEMTGIQGLLDINVQQHRLFDEGLKSFDLYVASVKDGLAKYDGAHVRRLIDTLAPPLFEHLAAEESLEKRPPEMSGSCESQPICLSCSGQVSVKVDGPSNPPPQVIFCRTLNYITLYTLLLARIC